Protein AF-A0AAU9IV41-F1 (afdb_monomer_lite)

Foldseek 3Di:
DDDPVVVVVVVVVVVVVVVVVVLLDPDDDDDDPPCPVPDPDDPVVSVVVVVVVVVVLVVVLVVLVVVLCCCCPVPQPVLLVLLVVCLVVLLVLLVLLLVLLVLLVVLLCLQQPCPCCVPCVPPRVDPHSPVSNVVSLVVSLVSLVVCPPPSNVLLADPVLVCQQANADPDDDDLNSGHLNSLSVVLVVLSVVSNPDDDDPVSVVVSVVSSVVSSVSSVVSSVRSVVSSVVSSVVSVVVSVVSVVVSVVVVVCCCPVPVVVVVVVVVVSVVVVVVVVVVVVVVVD

Structure (mmCIF, N/CA/C/O backbone):
data_AF-A0AAU9IV41-F1
#
_entry.id   AF-A0AAU9IV41-F1
#
loop_
_atom_site.group_PDB
_atom_site.id
_atom_site.type_symbol
_atom_site.label_atom_id
_atom_site.label_alt_id
_atom_site.label_comp_id
_atom_site.label_asym_id
_atom_site.label_entity_id
_atom_site.label_seq_id
_atom_site.pdbx_PDB_ins_code
_atom_site.Cartn_x
_atom_site.Cartn_y
_atom_site.Cartn_z
_atom_site.occupancy
_atom_site.B_iso_or_equiv
_atom_site.auth_seq_id
_atom_site.auth_comp_id
_atom_site.auth_asym_id
_atom_site.auth_atom_id
_atom_site.pdbx_PDB_model_num
ATOM 1 N N . MET A 1 1 ? 65.310 25.186 -60.631 1.00 43.22 1 MET A N 1
ATOM 2 C CA . MET A 1 1 ? 65.171 23.810 -61.154 1.00 43.22 1 MET A CA 1
ATOM 3 C C . MET A 1 1 ? 65.099 22.873 -59.959 1.00 43.22 1 MET A C 1
ATOM 5 O O . MET A 1 1 ? 66.111 22.680 -59.302 1.00 43.22 1 MET A O 1
ATOM 9 N N . LEU A 1 2 ? 63.901 22.410 -59.590 1.00 40.78 2 LEU A N 1
ATOM 10 C CA . LEU A 1 2 ? 63.737 21.438 -58.500 1.00 40.78 2 LEU A CA 1
ATOM 11 C C . LEU A 1 2 ? 64.147 20.054 -59.015 1.00 40.78 2 LEU A C 1
ATOM 13 O O . LEU A 1 2 ? 63.746 19.661 -60.107 1.00 40.78 2 LEU A O 1
ATOM 17 N N . ASN A 1 3 ? 64.978 19.356 -58.245 1.00 45.56 3 ASN A N 1
ATOM 18 C CA . ASN A 1 3 ? 65.535 18.052 -58.598 1.00 45.56 3 ASN A CA 1
ATOM 19 C C . ASN A 1 3 ? 64.411 16.993 -58.655 1.00 45.56 3 ASN A C 1
ATOM 21 O O . ASN A 1 3 ? 63.494 17.031 -57.831 1.00 45.56 3 ASN A O 1
ATOM 25 N N . ASN A 1 4 ? 64.464 16.045 -59.599 1.00 49.00 4 ASN A N 1
ATOM 26 C CA . ASN A 1 4 ? 63.359 15.112 -59.900 1.00 49.00 4 ASN A CA 1
ATOM 27 C C . ASN A 1 4 ? 62.855 14.311 -58.675 1.00 49.00 4 ASN A C 1
ATOM 29 O O . ASN A 1 4 ? 61.667 14.001 -58.595 1.00 49.00 4 ASN A O 1
ATOM 33 N N . GLY A 1 5 ? 63.711 14.050 -57.679 1.00 45.66 5 GLY A N 1
ATOM 34 C CA . GLY A 1 5 ? 63.324 13.398 -56.417 1.00 45.66 5 GLY A CA 1
ATOM 35 C C . GLY A 1 5 ? 62.469 14.265 -55.478 1.00 45.66 5 GLY A C 1
ATOM 36 O O . GLY A 1 5 ? 61.557 13.759 -54.826 1.00 45.66 5 GLY A O 1
ATOM 37 N N . GLN A 1 6 ? 62.682 15.586 -55.457 1.00 43.34 6 GLN A N 1
ATOM 38 C CA . GLN A 1 6 ? 61.848 16.515 -54.679 1.00 43.34 6 GLN A CA 1
ATOM 39 C C . GLN A 1 6 ? 60.454 16.657 -55.299 1.00 43.34 6 GLN A C 1
ATOM 41 O O . GLN A 1 6 ? 59.466 16.782 -54.579 1.00 43.34 6 GLN A O 1
ATOM 46 N N . LEU A 1 7 ? 60.356 16.563 -56.630 1.00 50.34 7 LEU A N 1
ATOM 47 C CA . LEU A 1 7 ? 59.076 16.563 -57.338 1.00 50.34 7 LEU A CA 1
ATOM 48 C C . LEU A 1 7 ? 58.258 15.293 -57.038 1.00 50.34 7 LEU A C 1
ATOM 50 O O . LEU A 1 7 ? 57.038 15.372 -56.891 1.00 50.34 7 LEU A O 1
ATOM 54 N N . GLY A 1 8 ? 58.929 14.143 -56.906 1.00 50.91 8 GLY A N 1
ATOM 55 C CA . GLY A 1 8 ? 58.318 12.870 -56.512 1.00 50.91 8 GLY A CA 1
ATOM 56 C C . GLY A 1 8 ? 57.747 12.907 -55.095 1.00 50.91 8 GLY A C 1
ATOM 57 O O . GLY A 1 8 ? 56.567 12.619 -54.906 1.00 50.91 8 GLY A O 1
ATOM 58 N N . MET A 1 9 ? 58.532 13.366 -54.113 1.00 52.81 9 MET A N 1
ATOM 59 C CA . MET A 1 9 ? 58.057 13.500 -52.728 1.00 52.81 9 MET A CA 1
ATOM 60 C C . MET A 1 9 ? 56.914 14.509 -52.578 1.00 52.81 9 MET A C 1
ATOM 62 O O . MET A 1 9 ? 55.986 14.269 -51.809 1.00 52.81 9 MET A O 1
ATOM 66 N N . VAL A 1 10 ? 56.935 15.619 -53.324 1.00 57.06 10 VAL A N 1
ATOM 67 C CA . VAL A 1 10 ? 55.833 16.597 -53.308 1.00 57.06 10 VAL A CA 1
ATOM 68 C C . VAL A 1 10 ? 54.561 16.006 -53.920 1.00 57.06 10 VAL A C 1
ATOM 70 O O . VAL A 1 10 ? 53.483 16.196 -53.363 1.00 57.06 10 VAL A O 1
ATOM 73 N N . LYS A 1 11 ? 54.665 15.233 -55.010 1.00 53.56 11 LYS A N 1
ATOM 74 C CA . LYS A 1 11 ? 53.513 14.533 -55.604 1.00 53.56 11 LYS A CA 1
ATOM 75 C C . LYS A 1 11 ? 52.931 13.475 -54.672 1.00 53.56 11 LYS A C 1
ATOM 77 O O . LYS A 1 11 ? 51.714 13.387 -54.554 1.00 53.56 11 LYS A O 1
ATOM 82 N N . LEU A 1 12 ? 53.782 12.713 -53.991 1.00 55.12 12 LEU A N 1
ATOM 83 C CA . LEU A 1 12 ? 53.354 11.664 -53.067 1.00 55.12 12 LEU A CA 1
ATOM 84 C C . LEU A 1 12 ? 52.704 12.273 -51.819 1.00 55.12 12 LEU A C 1
ATOM 86 O O . LEU A 1 12 ? 51.617 11.865 -51.423 1.00 55.12 12 LEU A O 1
ATOM 90 N N . ARG A 1 13 ? 53.293 13.346 -51.278 1.00 58.09 13 ARG A N 1
ATOM 91 C CA . ARG A 1 13 ? 52.710 14.136 -50.187 1.00 58.09 13 ARG A CA 1
ATOM 92 C C . ARG A 1 13 ? 51.352 14.728 -50.567 1.00 58.09 13 ARG A C 1
ATOM 94 O O . ARG A 1 13 ? 50.422 14.628 -49.774 1.00 58.09 13 ARG A O 1
ATOM 101 N N . ASN A 1 14 ? 51.225 15.308 -51.758 1.00 56.75 14 ASN A N 1
ATOM 102 C CA . ASN A 1 14 ? 49.964 15.894 -52.215 1.00 56.75 14 ASN A CA 1
ATOM 103 C C . ASN A 1 14 ? 48.905 14.815 -52.479 1.00 56.75 14 ASN A C 1
ATOM 105 O O . ASN A 1 14 ? 47.784 14.960 -52.017 1.00 56.75 14 ASN A O 1
ATOM 109 N N . SER A 1 15 ? 49.277 13.685 -53.088 1.00 55.50 15 SER A N 1
ATOM 110 C CA . SER A 1 15 ? 48.383 12.533 -53.279 1.00 55.50 15 SER A CA 1
ATOM 111 C C . SER A 1 15 ? 47.880 11.963 -51.947 1.00 55.50 15 SER A C 1
ATOM 113 O O . SER A 1 15 ? 46.698 11.651 -51.807 1.00 55.50 15 SER A O 1
ATOM 115 N N . SER A 1 16 ? 48.747 11.868 -50.936 1.00 56.41 16 SER A N 1
ATOM 116 C CA . SER A 1 16 ? 48.354 11.426 -49.595 1.00 56.41 16 SER A CA 1
ATOM 117 C C . SER A 1 16 ? 47.420 12.426 -48.915 1.00 56.41 16 SER A C 1
ATOM 119 O O . SER A 1 16 ? 46.436 12.015 -48.307 1.00 56.41 16 SER A O 1
ATOM 121 N N . ILE A 1 17 ? 47.682 13.730 -49.051 1.00 61.06 17 ILE A N 1
ATOM 122 C CA . ILE A 1 17 ? 46.832 14.797 -48.504 1.00 61.06 17 ILE A CA 1
ATOM 123 C C . ILE A 1 17 ? 45.458 14.826 -49.193 1.00 61.06 17 ILE A C 1
ATOM 125 O O . ILE A 1 17 ? 44.445 14.892 -48.500 1.00 61.06 17 ILE A O 1
ATOM 129 N N . ASP A 1 18 ? 45.405 14.703 -50.519 1.00 53.72 18 ASP A N 1
ATOM 130 C CA . ASP A 1 18 ? 44.157 14.682 -51.291 1.00 53.72 18 ASP A CA 1
ATOM 131 C C . ASP A 1 18 ? 43.313 13.450 -50.948 1.00 53.72 18 ASP A C 1
ATOM 133 O O . ASP A 1 18 ? 42.100 13.547 -50.753 1.00 53.72 18 ASP A O 1
ATOM 137 N N . ARG A 1 19 ? 43.955 12.289 -50.766 1.00 57.84 19 ARG A N 1
ATOM 138 C CA . ARG A 1 19 ? 43.280 11.060 -50.318 1.00 57.84 19 ARG A CA 1
ATOM 139 C C . ARG A 1 19 ? 42.793 11.163 -48.871 1.00 57.84 19 ARG A C 1
ATOM 141 O O . ARG A 1 19 ? 41.697 10.694 -48.577 1.00 57.84 19 ARG A O 1
ATOM 148 N N . LEU A 1 20 ? 43.546 11.818 -47.984 1.00 51.47 20 LEU A N 1
ATOM 149 C CA . LEU A 1 20 ? 43.110 12.128 -46.616 1.00 51.47 20 LEU A CA 1
ATOM 150 C C . LEU A 1 20 ? 41.897 13.067 -46.609 1.00 51.47 20 LEU A C 1
ATOM 152 O O . LEU A 1 20 ? 40.935 12.813 -45.886 1.00 51.47 20 LEU A O 1
ATOM 156 N N . MET A 1 21 ? 41.889 14.107 -47.445 1.00 55.38 21 MET A N 1
ATOM 157 C CA . MET A 1 21 ? 40.740 15.012 -47.575 1.00 55.38 21 MET A CA 1
ATOM 158 C C . MET A 1 21 ? 39.490 14.289 -48.100 1.00 55.38 21 MET A C 1
ATOM 160 O O . MET A 1 21 ? 38.392 14.505 -47.584 1.00 55.38 21 MET A O 1
ATOM 164 N N . LEU A 1 22 ? 39.659 13.352 -49.037 1.00 53.12 22 LEU A N 1
ATOM 165 C CA . LEU A 1 22 ? 38.572 12.530 -49.582 1.00 53.12 22 LEU A CA 1
ATOM 166 C C . LEU A 1 22 ? 37.959 11.581 -48.530 1.00 53.12 22 LEU A C 1
ATOM 168 O O . LEU A 1 22 ? 36.750 11.357 -48.516 1.00 53.12 22 LEU A O 1
ATOM 172 N N . ILE A 1 23 ? 38.766 11.076 -47.591 1.00 52.44 23 ILE A N 1
ATOM 173 C CA . ILE A 1 23 ? 38.311 10.251 -46.452 1.00 52.44 23 ILE A CA 1
ATOM 174 C C . ILE A 1 23 ? 37.511 11.077 -45.431 1.00 52.44 23 ILE A C 1
ATOM 176 O O . ILE A 1 23 ? 36.613 10.549 -44.766 1.00 52.44 23 ILE A O 1
ATOM 180 N N . HIS A 1 24 ? 37.807 12.373 -45.319 1.00 52.66 24 HIS A N 1
ATOM 181 C CA . HIS A 1 24 ? 37.138 13.288 -44.396 1.00 52.66 24 HIS A CA 1
ATOM 182 C C . HIS A 1 24 ? 35.868 13.948 -44.964 1.00 52.66 24 HIS A C 1
ATOM 184 O O . HIS A 1 24 ? 35.193 14.661 -44.222 1.00 52.66 24 HIS A O 1
ATOM 190 N N . GLY A 1 25 ? 35.486 13.644 -46.212 1.00 44.81 25 GLY A N 1
ATOM 191 C CA . GLY A 1 25 ? 34.169 13.979 -46.766 1.00 44.81 25 GLY A CA 1
ATOM 192 C C . GLY A 1 25 ? 33.954 15.461 -47.076 1.00 44.81 25 GLY A C 1
ATOM 193 O O . GLY A 1 25 ? 32.846 15.962 -46.914 1.00 44.81 25 GLY A O 1
ATOM 194 N N . THR A 1 26 ? 34.993 16.185 -47.495 1.00 43.53 26 THR A N 1
ATOM 195 C CA . THR A 1 26 ? 34.805 17.495 -48.133 1.00 43.53 26 THR A CA 1
ATOM 196 C C . THR A 1 26 ? 34.463 17.271 -49.605 1.00 43.53 26 THR A C 1
ATOM 198 O O . THR A 1 26 ? 35.353 16.929 -50.382 1.00 43.53 26 THR A O 1
ATOM 201 N N . ASP A 1 27 ? 33.186 17.415 -49.970 1.00 41.75 27 ASP A N 1
ATOM 202 C CA . ASP A 1 27 ? 32.718 17.338 -51.359 1.00 41.75 27 ASP A CA 1
ATOM 203 C C . ASP A 1 27 ? 33.506 18.308 -52.249 1.00 41.75 27 ASP A C 1
ATOM 205 O O . ASP A 1 27 ? 33.423 19.528 -52.094 1.00 41.75 27 ASP A O 1
ATOM 209 N N . TYR A 1 28 ? 34.261 17.760 -53.202 1.00 38.03 28 TYR A N 1
ATOM 210 C CA . TYR A 1 28 ? 34.765 18.511 -54.346 1.00 38.03 28 TYR A CA 1
ATOM 211 C C . TYR A 1 28 ? 33.690 18.473 -55.429 1.00 38.03 28 TYR A C 1
ATOM 213 O O . TYR A 1 28 ? 33.681 17.584 -56.280 1.00 38.03 28 TYR A O 1
ATOM 221 N N . ASN A 1 29 ? 32.777 19.444 -55.396 1.00 35.06 29 ASN A N 1
ATOM 222 C CA . ASN A 1 29 ? 32.109 19.832 -56.629 1.00 35.06 29 ASN A CA 1
ATOM 223 C C . ASN A 1 29 ? 33.121 20.562 -57.519 1.00 35.06 29 ASN A C 1
ATOM 225 O O . ASN A 1 29 ? 33.964 21.335 -57.067 1.00 35.06 29 ASN A O 1
ATOM 229 N N . THR A 1 30 ? 33.048 20.192 -58.784 1.00 43.50 30 THR A N 1
ATOM 230 C CA . THR A 1 30 ? 33.927 20.485 -59.908 1.00 43.50 30 THR A CA 1
ATOM 231 C C . THR A 1 30 ? 34.221 21.970 -60.145 1.00 43.50 30 THR A C 1
ATOM 233 O O . THR A 1 30 ? 33.392 22.826 -59.868 1.00 43.50 30 THR A O 1
ATOM 236 N N . GLU A 1 31 ? 35.379 22.196 -60.785 1.00 36.44 31 GLU A N 1
ATOM 237 C CA . GLU A 1 31 ? 35.862 23.433 -61.431 1.00 36.44 31 GLU A CA 1
ATOM 238 C C . GLU A 1 31 ? 36.620 24.443 -60.556 1.00 36.44 31 GLU A C 1
ATOM 240 O O . GLU A 1 31 ? 36.067 25.441 -60.122 1.00 36.44 31 GLU A O 1
ATOM 245 N N . THR A 1 32 ? 37.933 24.234 -60.369 1.00 33.75 32 THR A N 1
ATOM 246 C CA . THR A 1 32 ? 39.015 25.166 -60.792 1.00 33.75 32 THR A CA 1
ATOM 247 C C . THR A 1 32 ? 40.371 24.742 -60.204 1.00 33.75 32 THR A C 1
ATOM 249 O O . THR A 1 32 ? 40.660 24.886 -59.019 1.00 33.75 32 THR A O 1
ATOM 252 N N . ASN A 1 33 ? 41.258 24.251 -61.073 1.00 40.94 33 ASN A N 1
ATOM 253 C CA . ASN A 1 33 ? 42.608 23.757 -60.761 1.00 40.94 33 ASN A CA 1
ATOM 254 C C . ASN A 1 33 ? 43.648 24.860 -60.438 1.00 40.94 33 ASN A C 1
ATOM 256 O O . ASN A 1 33 ? 44.808 24.737 -60.822 1.00 40.94 33 ASN A O 1
ATOM 260 N N . ALA A 1 34 ? 43.286 25.943 -59.742 1.00 36.97 34 ALA A N 1
ATOM 261 C CA . ALA A 1 34 ? 44.253 27.015 -59.447 1.00 36.97 34 ALA A CA 1
ATOM 262 C C . ALA A 1 34 ? 44.151 27.673 -58.057 1.00 36.97 34 ALA A C 1
ATOM 264 O O . ALA A 1 34 ? 45.124 28.292 -57.627 1.00 36.97 34 ALA A O 1
ATOM 265 N N . GLU A 1 35 ? 43.053 27.519 -57.311 1.00 36.28 35 GLU A N 1
ATOM 266 C CA . GLU A 1 35 ? 42.871 28.245 -56.035 1.00 36.28 35 GLU A CA 1
ATOM 267 C C . GLU A 1 35 ? 43.135 27.422 -54.763 1.00 36.28 35 GLU A C 1
ATOM 269 O O . GLU A 1 35 ? 43.213 27.972 -53.663 1.00 36.28 35 GLU A O 1
ATOM 274 N N . ILE A 1 36 ? 43.392 26.119 -54.895 1.00 43.97 36 ILE A N 1
ATOM 275 C CA . ILE A 1 36 ? 43.592 25.195 -53.760 1.00 43.97 36 ILE A CA 1
ATOM 276 C C . ILE A 1 36 ? 44.852 25.548 -52.933 1.00 43.97 36 ILE A C 1
ATOM 278 O O . ILE A 1 36 ? 44.970 25.187 -51.765 1.00 43.97 36 ILE A O 1
ATOM 282 N N . LEU A 1 37 ? 45.774 26.344 -53.486 1.00 41.31 37 LEU A N 1
ATOM 283 C CA . LEU A 1 37 ? 46.999 26.783 -52.806 1.00 41.31 37 LEU A CA 1
ATOM 284 C C . LEU A 1 37 ? 46.808 27.903 -51.762 1.00 41.31 37 LEU A C 1
ATOM 286 O O . LEU A 1 37 ? 47.780 28.238 -51.085 1.00 41.31 37 LEU A O 1
ATOM 290 N N . LYS A 1 38 ? 45.610 28.492 -51.596 1.00 35.38 38 LYS A N 1
ATOM 291 C CA . LYS A 1 38 ? 45.424 29.681 -50.729 1.00 35.38 38 LYS A CA 1
ATOM 292 C C . LYS A 1 38 ? 44.599 29.510 -49.451 1.00 35.38 38 LYS A C 1
ATOM 294 O O . LYS A 1 38 ? 44.579 30.441 -48.649 1.00 35.38 38 LYS A O 1
ATOM 299 N N . HIS A 1 39 ? 43.993 28.355 -49.177 1.00 36.25 39 HIS A N 1
ATOM 300 C CA . HIS A 1 39 ? 43.168 28.203 -47.970 1.00 36.25 39 HIS A CA 1
ATOM 301 C C . HIS A 1 39 ? 43.551 26.994 -47.102 1.00 36.25 39 HIS A C 1
ATOM 303 O O . HIS A 1 39 ? 42.995 25.913 -47.272 1.00 36.25 39 HIS A O 1
ATOM 309 N N . PRO A 1 40 ? 44.400 27.172 -46.067 1.00 38.69 40 PRO A N 1
ATOM 310 C CA . PRO A 1 40 ? 44.702 26.122 -45.087 1.00 38.69 40 PRO A CA 1
ATOM 311 C C . PRO A 1 40 ? 43.555 25.868 -44.079 1.00 38.69 40 PRO A C 1
ATOM 313 O O . PRO A 1 40 ? 43.789 25.347 -42.989 1.00 38.69 40 PRO A O 1
ATOM 316 N N . HIS A 1 41 ? 42.307 26.248 -44.385 1.00 39.03 41 HIS A N 1
ATOM 317 C CA . HIS A 1 41 ? 41.275 26.441 -43.360 1.00 39.03 41 HIS A CA 1
ATOM 318 C C . HIS A 1 41 ? 40.177 25.369 -43.230 1.00 39.03 41 HIS A C 1
ATOM 320 O O . HIS A 1 41 ? 39.323 25.517 -42.354 1.00 39.03 41 HIS A O 1
ATOM 326 N N . SER A 1 42 ? 40.179 24.272 -43.994 1.00 40.69 42 SER A N 1
ATOM 327 C CA . SER A 1 42 ? 39.056 23.309 -43.954 1.00 40.69 42 SER A CA 1
ATOM 328 C C . SER A 1 42 ? 39.258 22.076 -43.056 1.00 40.69 42 SER A C 1
ATOM 330 O O . SER A 1 42 ? 38.276 21.539 -42.546 1.00 40.69 42 SER A O 1
ATOM 332 N N . ILE A 1 43 ? 40.494 21.661 -42.752 1.00 44.03 43 ILE A N 1
ATOM 333 C CA . ILE A 1 43 ? 40.750 20.390 -42.033 1.00 44.03 43 ILE A CA 1
ATOM 334 C C . ILE A 1 43 ? 40.287 20.449 -40.561 1.00 44.03 43 ILE A C 1
ATOM 336 O O . ILE A 1 43 ? 39.782 19.472 -40.006 1.00 44.03 43 ILE A O 1
ATOM 340 N N . ARG A 1 44 ? 40.369 21.623 -39.918 1.00 39.25 44 ARG A N 1
ATOM 341 C CA . ARG A 1 44 ? 40.016 21.790 -38.493 1.00 39.25 44 ARG A CA 1
ATOM 342 C C . ARG A 1 44 ? 38.503 21.717 -38.222 1.00 39.25 44 ARG A C 1
ATOM 344 O O . ARG A 1 44 ? 38.106 21.336 -37.123 1.00 39.25 44 ARG A O 1
ATOM 351 N N . LYS A 1 45 ? 37.651 22.053 -39.201 1.00 40.00 45 LYS A N 1
ATOM 352 C CA . LYS A 1 45 ? 36.181 22.041 -39.038 1.00 40.00 45 LYS A CA 1
ATOM 353 C C . LYS A 1 45 ? 35.578 20.636 -39.181 1.00 40.00 45 LYS A C 1
ATOM 355 O O . LYS A 1 45 ? 34.643 20.309 -38.453 1.00 40.00 45 LYS A O 1
ATOM 360 N N . ALA A 1 46 ? 36.145 19.784 -40.039 1.00 45.03 46 ALA A N 1
ATOM 361 C CA . ALA A 1 46 ? 35.643 18.426 -40.268 1.00 45.03 46 ALA A CA 1
ATOM 362 C C . ALA A 1 46 ? 35.769 17.535 -39.018 1.00 45.03 46 ALA A C 1
ATOM 364 O O . ALA A 1 46 ? 34.793 16.898 -38.616 1.00 45.03 46 ALA A O 1
ATOM 365 N N . HIS A 1 47 ? 36.920 17.576 -38.333 1.00 43.59 47 HIS A N 1
ATOM 366 C CA . HIS A 1 47 ? 37.119 16.850 -37.072 1.00 43.59 47 HIS A CA 1
ATOM 367 C C . HIS A 1 47 ? 36.116 17.276 -35.988 1.00 43.59 47 HIS A C 1
ATOM 369 O O . HIS A 1 47 ? 35.537 16.423 -35.318 1.00 43.59 47 HIS A O 1
ATOM 375 N N . SER A 1 48 ? 35.839 18.578 -35.855 1.00 47.72 48 SER A N 1
ATOM 376 C CA . SER A 1 48 ? 34.869 19.089 -34.876 1.00 47.72 48 SER A CA 1
ATOM 377 C C . SER A 1 48 ? 33.441 18.598 -35.149 1.00 47.72 48 SER A C 1
ATOM 379 O O . SER A 1 48 ? 32.766 18.165 -34.217 1.00 47.72 48 SER A O 1
ATOM 381 N N . SER A 1 49 ? 33.000 18.578 -36.413 1.00 52.12 49 SER A N 1
ATOM 382 C CA . SER A 1 49 ? 31.645 18.128 -36.780 1.00 52.12 49 SER A CA 1
ATOM 383 C C . SER A 1 49 ? 31.401 16.635 -36.510 1.00 52.12 49 SER A C 1
ATOM 385 O O . SER A 1 49 ? 30.337 16.256 -36.017 1.00 52.12 49 SER A O 1
ATOM 387 N N . LEU A 1 50 ? 32.413 15.790 -36.748 1.00 56.12 50 LEU A N 1
ATOM 388 C CA . LEU A 1 50 ? 32.359 14.360 -36.450 1.00 56.12 50 LEU A CA 1
ATOM 389 C C . LEU A 1 50 ? 32.231 14.142 -34.941 1.00 56.12 50 LEU A C 1
ATOM 391 O O . LEU A 1 50 ? 31.290 13.474 -34.518 1.00 56.12 50 LEU A O 1
ATOM 395 N N . HIS A 1 51 ? 33.097 14.762 -34.131 1.00 60.06 51 HIS A N 1
ATOM 396 C CA . HIS A 1 51 ? 33.038 14.676 -32.665 1.00 60.06 51 HIS A CA 1
ATOM 397 C C . HIS A 1 51 ? 31.711 15.189 -32.085 1.00 60.06 51 HIS A C 1
ATOM 399 O O . HIS A 1 51 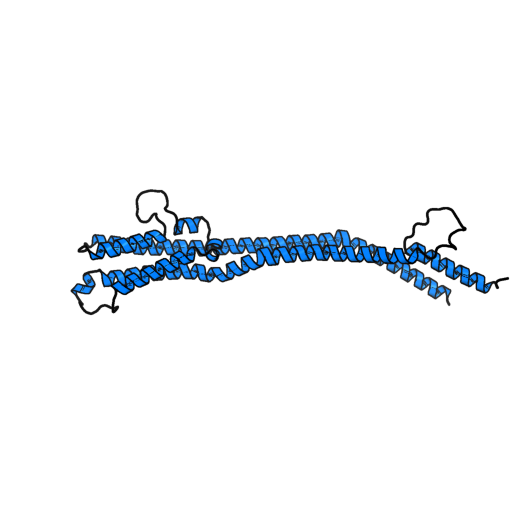? 31.179 14.563 -31.167 1.00 60.06 51 HIS A O 1
ATOM 405 N N . LEU A 1 52 ? 31.131 16.256 -32.649 1.00 63.31 52 LEU A N 1
ATOM 406 C CA . LEU A 1 52 ? 29.805 16.740 -32.252 1.00 63.31 52 LEU A CA 1
ATOM 407 C C . LEU A 1 52 ? 28.701 15.710 -32.528 1.00 63.31 52 LEU A C 1
ATOM 409 O O . LEU A 1 52 ? 27.836 15.505 -31.678 1.00 63.31 52 LEU A O 1
ATOM 413 N N . SER A 1 53 ? 28.753 15.009 -33.666 1.00 68.12 53 SER A N 1
ATOM 414 C CA . SER A 1 53 ? 27.812 13.920 -33.952 1.00 68.12 53 SER A CA 1
ATOM 415 C C . SER A 1 53 ? 27.949 12.763 -32.954 1.00 68.12 53 SER A C 1
ATOM 417 O O . SER A 1 53 ? 26.936 12.183 -32.577 1.00 68.12 53 SER A O 1
ATOM 419 N N . TYR A 1 54 ? 29.159 12.393 -32.517 1.00 70.69 54 TYR A N 1
ATOM 420 C CA . TYR A 1 54 ? 29.330 11.368 -31.470 1.00 70.69 54 TYR A CA 1
ATOM 421 C C . TYR A 1 54 ? 28.764 11.837 -30.126 1.00 70.69 54 TYR A C 1
ATOM 423 O O . TYR A 1 54 ? 28.029 11.094 -29.473 1.00 70.69 54 TYR A O 1
ATOM 431 N N . ALA A 1 55 ? 29.073 13.075 -29.735 1.00 77.69 55 ALA A N 1
ATOM 432 C CA . ALA A 1 55 ? 28.618 13.655 -28.477 1.00 77.69 55 ALA A CA 1
ATOM 433 C C . ALA A 1 55 ? 27.086 13.733 -28.408 1.00 77.69 55 ALA A C 1
ATOM 435 O O . ALA A 1 55 ? 26.506 13.343 -27.399 1.00 77.69 55 ALA A O 1
ATOM 436 N N . TRP A 1 56 ? 26.421 14.139 -29.496 1.00 77.88 56 TRP A N 1
ATOM 437 C CA . TRP A 1 56 ? 24.957 14.186 -29.564 1.00 77.88 56 TRP A CA 1
ATOM 438 C C . TRP A 1 56 ? 24.310 12.806 -29.396 1.00 77.88 56 TRP A C 1
ATOM 440 O O . TRP A 1 56 ? 23.302 12.663 -28.710 1.00 77.88 56 TRP A O 1
ATOM 450 N N . ARG A 1 57 ? 24.914 11.764 -29.978 1.00 79.12 57 ARG A N 1
ATOM 451 C CA . ARG A 1 57 ? 24.417 10.386 -29.862 1.00 79.12 57 ARG A CA 1
ATOM 452 C C . ARG A 1 57 ? 24.501 9.877 -28.427 1.00 79.12 57 ARG A C 1
ATOM 454 O O . ARG A 1 57 ? 23.564 9.244 -27.956 1.00 79.12 57 ARG A O 1
ATOM 461 N N . ILE A 1 58 ? 25.610 10.140 -27.738 1.00 82.94 58 ILE A N 1
ATOM 462 C CA . ILE A 1 58 ? 25.782 9.783 -26.321 1.00 82.94 58 ILE A CA 1
ATOM 463 C C . ILE A 1 58 ? 24.809 10.591 -25.455 1.00 82.94 58 ILE A C 1
ATOM 465 O O . ILE A 1 58 ? 24.171 10.035 -24.564 1.00 82.94 58 ILE A O 1
ATOM 469 N N . LEU A 1 59 ? 24.639 11.878 -25.765 1.00 87.75 59 LEU A N 1
ATOM 470 C CA . LEU A 1 59 ? 23.702 12.754 -25.071 1.00 87.75 59 LEU A CA 1
ATOM 471 C C . LEU A 1 59 ? 22.255 12.258 -25.200 1.00 87.75 59 LEU A C 1
ATOM 473 O O . LEU A 1 59 ? 21.537 12.242 -24.208 1.00 87.75 59 LEU A O 1
ATOM 477 N N . ALA A 1 60 ? 21.836 11.795 -26.380 1.00 84.38 60 ALA A N 1
ATOM 478 C CA . ALA A 1 60 ? 20.494 11.253 -26.593 1.00 84.38 60 ALA A CA 1
ATOM 479 C C . ALA A 1 60 ? 20.215 10.024 -25.710 1.00 84.38 60 ALA A C 1
ATOM 481 O O . ALA A 1 60 ? 19.176 9.956 -25.052 1.00 84.38 60 ALA A O 1
ATOM 482 N N . PHE A 1 61 ? 21.161 9.083 -25.632 1.00 88.94 61 PHE A N 1
ATOM 483 C CA . PHE A 1 61 ? 21.046 7.933 -24.731 1.00 88.94 61 PHE A CA 1
ATOM 484 C C . PHE A 1 61 ? 21.026 8.357 -23.261 1.00 88.94 61 PHE A C 1
ATOM 486 O O . PHE A 1 61 ? 20.227 7.838 -22.478 1.00 88.94 61 PHE A O 1
ATOM 493 N N . PHE A 1 62 ? 21.867 9.325 -22.892 1.00 91.44 62 PHE A N 1
ATOM 494 C CA . PHE A 1 62 ? 21.909 9.852 -21.534 1.00 91.44 62 PHE A CA 1
ATOM 495 C C . PHE A 1 62 ? 20.582 10.505 -21.138 1.00 91.44 62 PHE A C 1
ATOM 497 O O . PHE A 1 62 ? 20.078 10.221 -20.059 1.00 91.44 62 PHE A O 1
ATOM 504 N N . ILE A 1 63 ? 19.971 11.308 -22.014 1.00 90.38 63 ILE A N 1
ATOM 505 C CA . ILE A 1 63 ? 18.669 11.946 -21.765 1.00 90.38 63 ILE A CA 1
ATOM 506 C C . ILE A 1 63 ? 17.574 10.894 -21.564 1.00 90.38 63 ILE A C 1
ATOM 508 O O . ILE A 1 63 ? 16.817 10.985 -20.600 1.00 90.38 63 ILE A O 1
ATOM 512 N N . ILE A 1 64 ? 17.507 9.871 -22.421 1.00 89.62 64 ILE A N 1
ATOM 513 C CA . ILE A 1 64 ? 16.503 8.801 -22.300 1.00 89.62 64 ILE A CA 1
ATOM 514 C C . ILE A 1 64 ? 16.700 8.031 -20.989 1.00 89.62 64 ILE A C 1
ATOM 516 O O . ILE A 1 64 ? 15.749 7.860 -20.227 1.00 89.62 64 ILE A O 1
ATOM 520 N N . SER A 1 65 ? 17.937 7.644 -20.682 1.00 92.00 65 SER A N 1
ATOM 521 C CA . SER A 1 65 ? 18.272 6.915 -19.452 1.00 92.00 65 SER A CA 1
ATOM 522 C C . SER A 1 65 ? 17.993 7.745 -18.199 1.00 92.00 65 SER A C 1
ATOM 524 O O . SER A 1 65 ? 17.415 7.241 -17.239 1.00 92.00 65 SER A O 1
ATOM 526 N N . ALA A 1 66 ? 18.347 9.032 -18.220 1.00 91.31 66 ALA A N 1
ATOM 527 C CA . ALA A 1 66 ? 18.080 9.959 -17.129 1.00 91.31 66 ALA A CA 1
ATOM 528 C C . ALA A 1 66 ? 16.576 10.176 -16.934 1.00 91.31 66 ALA A C 1
ATOM 530 O O . ALA A 1 66 ? 16.109 10.172 -15.799 1.00 91.31 66 ALA A O 1
ATOM 531 N N . SER A 1 67 ? 15.805 10.308 -18.019 1.00 90.19 67 SER A N 1
ATOM 532 C CA . SER A 1 67 ? 14.347 10.459 -17.947 1.00 90.19 67 SER A CA 1
ATOM 533 C C . SER A 1 67 ? 13.668 9.221 -17.357 1.00 90.19 67 SER A C 1
ATOM 535 O O . SER A 1 67 ? 12.825 9.351 -16.470 1.00 90.19 67 SER A O 1
ATOM 537 N N . TYR A 1 68 ? 14.093 8.022 -17.772 1.00 92.44 68 TYR A N 1
ATOM 538 C CA . TYR A 1 68 ? 13.617 6.758 -17.217 1.00 92.44 68 TYR A CA 1
ATOM 539 C C . TYR A 1 68 ? 13.960 6.640 -15.733 1.00 92.44 68 TYR A C 1
ATOM 541 O O . TYR A 1 68 ? 13.081 6.366 -14.917 1.00 92.44 68 TYR A O 1
ATOM 549 N N . TYR A 1 69 ? 15.222 6.898 -15.376 1.00 91.25 69 TYR A N 1
ATOM 550 C CA . TYR A 1 69 ? 15.668 6.867 -13.988 1.00 91.25 69 TYR A CA 1
ATOM 551 C C . TYR A 1 69 ? 14.856 7.836 -13.130 1.00 91.25 69 TYR A C 1
ATOM 553 O O . TYR A 1 69 ? 14.375 7.456 -12.068 1.00 91.25 69 TYR A O 1
ATOM 561 N N . PHE A 1 70 ? 14.652 9.066 -13.607 1.00 89.88 70 PHE A N 1
ATOM 562 C CA . PHE A 1 70 ? 13.908 10.073 -12.866 1.00 89.88 70 PHE A CA 1
ATOM 563 C C . PHE A 1 70 ? 12.454 9.644 -12.640 1.00 89.88 70 PHE A C 1
ATOM 565 O O . PHE A 1 70 ? 11.968 9.707 -11.514 1.00 89.88 70 PHE A O 1
ATOM 572 N N . LEU A 1 71 ? 11.780 9.150 -13.682 1.00 87.62 71 LEU A N 1
ATOM 573 C CA . LEU A 1 71 ? 10.390 8.706 -13.600 1.00 87.62 71 LEU A CA 1
ATOM 574 C C . LEU A 1 71 ? 10.247 7.500 -12.663 1.00 87.62 71 LEU A C 1
ATOM 576 O O . LEU A 1 71 ? 9.435 7.527 -11.743 1.00 87.62 71 LEU A O 1
ATOM 580 N N . VAL A 1 72 ? 11.064 6.461 -12.833 1.00 90.56 72 VAL A N 1
ATOM 581 C CA . VAL A 1 72 ? 10.958 5.252 -12.005 1.00 90.56 72 VAL A CA 1
ATOM 582 C C . VAL A 1 72 ? 11.340 5.533 -10.555 1.00 90.56 72 VAL A C 1
ATOM 584 O O . VAL A 1 72 ? 10.596 5.154 -9.652 1.00 90.56 72 VAL A O 1
ATOM 587 N N . TYR A 1 73 ? 12.457 6.220 -10.317 1.00 85.44 73 TYR A N 1
ATOM 588 C CA . TYR A 1 73 ? 12.967 6.448 -8.968 1.00 85.44 73 TYR A CA 1
ATOM 589 C C . TYR A 1 73 ? 12.118 7.454 -8.181 1.00 85.44 73 TYR A C 1
ATOM 591 O O . TYR A 1 73 ? 11.668 7.150 -7.076 1.00 85.44 73 TYR A O 1
ATOM 599 N N . PHE A 1 74 ? 11.872 8.648 -8.734 1.00 82.44 74 PHE A N 1
ATOM 600 C CA . PHE A 1 74 ? 11.203 9.711 -7.977 1.00 82.44 74 PHE A CA 1
ATOM 601 C C . PHE A 1 74 ? 9.690 9.536 -7.895 1.00 82.44 74 PHE A C 1
ATOM 603 O O . PHE A 1 74 ? 9.105 9.954 -6.898 1.00 82.44 74 PHE A O 1
ATOM 610 N N . TYR A 1 75 ? 9.056 8.956 -8.917 1.00 80.69 75 TYR A N 1
ATOM 611 C CA . TYR A 1 75 ? 7.596 8.909 -8.980 1.00 80.69 75 TYR A CA 1
ATOM 612 C C . TYR A 1 75 ? 7.008 7.585 -8.486 1.00 80.69 75 TYR A C 1
ATOM 614 O O . TYR A 1 75 ? 5.955 7.597 -7.858 1.00 80.69 75 TYR A O 1
ATOM 622 N N . ILE A 1 76 ? 7.664 6.447 -8.749 1.00 84.75 76 ILE A N 1
ATOM 623 C CA . ILE A 1 76 ? 7.042 5.129 -8.532 1.00 84.75 76 ILE A CA 1
ATOM 624 C C . ILE A 1 76 ? 7.730 4.341 -7.417 1.00 84.75 76 ILE A C 1
ATOM 626 O O . ILE A 1 76 ? 7.052 3.812 -6.538 1.00 84.75 76 ILE A O 1
ATOM 630 N N . TYR A 1 77 ? 9.063 4.274 -7.420 1.00 89.00 77 TYR A N 1
ATOM 631 C CA . TYR A 1 77 ? 9.816 3.483 -6.445 1.00 89.00 77 TYR A CA 1
ATOM 632 C C . TYR A 1 77 ? 9.581 3.977 -5.016 1.00 89.00 77 TYR A C 1
ATOM 634 O O . TYR A 1 77 ? 9.221 3.186 -4.150 1.00 89.00 77 TYR A O 1
ATOM 642 N N . LYS A 1 78 ? 9.717 5.288 -4.787 1.00 87.81 78 LYS A N 1
ATOM 643 C CA . LYS A 1 78 ? 9.540 5.884 -3.457 1.00 87.81 78 LYS A CA 1
ATOM 644 C C . LYS A 1 78 ? 8.129 5.663 -2.896 1.00 87.81 78 LYS A C 1
ATOM 646 O O . LYS A 1 78 ? 7.983 5.356 -1.720 1.00 87.81 78 LYS A O 1
ATOM 651 N N . ASP A 1 79 ? 7.110 5.794 -3.743 1.00 87.31 79 ASP A N 1
ATOM 652 C CA . ASP A 1 79 ? 5.708 5.572 -3.367 1.00 87.31 79 ASP A CA 1
ATOM 653 C C . ASP A 1 79 ? 5.475 4.097 -2.989 1.00 87.31 79 ASP A C 1
ATOM 655 O O . ASP A 1 79 ? 4.897 3.793 -1.948 1.00 87.31 79 ASP A O 1
ATOM 659 N N . CYS A 1 80 ? 6.024 3.166 -3.777 1.00 88.94 80 CYS A N 1
ATOM 660 C CA . CYS A 1 80 ? 5.951 1.731 -3.496 1.00 88.94 80 CYS A CA 1
ATOM 661 C C . CYS A 1 80 ? 6.694 1.339 -2.206 1.00 88.94 80 CYS A C 1
ATOM 663 O O . CYS A 1 80 ? 6.193 0.528 -1.425 1.00 88.94 80 CYS A O 1
ATOM 665 N N . GLU A 1 81 ? 7.879 1.907 -1.971 1.00 90.44 81 GLU A N 1
ATOM 666 C CA . GLU A 1 81 ? 8.665 1.692 -0.752 1.00 90.44 81 GLU A CA 1
ATOM 667 C C . GLU A 1 81 ? 7.904 2.185 0.485 1.00 90.44 81 GLU A C 1
ATOM 669 O O . GLU A 1 81 ? 7.746 1.443 1.457 1.00 90.44 81 GLU A O 1
ATOM 674 N N . GLU A 1 82 ? 7.362 3.403 0.432 1.00 90.50 82 GLU A N 1
ATOM 675 C CA . GLU A 1 82 ? 6.572 3.975 1.522 1.00 90.50 82 GLU A CA 1
ATOM 676 C C . GLU A 1 82 ? 5.314 3.137 1.809 1.00 90.50 82 GLU A C 1
ATOM 678 O O . GLU A 1 82 ? 5.015 2.833 2.968 1.00 90.50 82 GLU A O 1
ATOM 683 N N . MET A 1 83 ? 4.609 2.682 0.771 1.00 90.31 83 MET A N 1
ATOM 684 C CA . MET A 1 83 ? 3.467 1.771 0.900 1.00 90.31 83 MET A CA 1
ATOM 685 C C . MET A 1 83 ? 3.847 0.446 1.578 1.00 90.31 83 MET A C 1
ATOM 687 O O . MET A 1 83 ? 3.147 -0.013 2.486 1.00 90.31 83 MET A O 1
ATOM 691 N N . MET A 1 84 ? 4.975 -0.157 1.191 1.00 90.31 84 MET A N 1
ATOM 692 C CA . MET A 1 84 ? 5.467 -1.396 1.800 1.00 90.31 84 MET A CA 1
ATOM 693 C C . MET A 1 84 ? 5.834 -1.226 3.278 1.00 90.31 84 MET A C 1
ATOM 695 O O . MET A 1 84 ? 5.544 -2.118 4.078 1.00 90.31 84 MET A O 1
ATOM 699 N N . ILE A 1 85 ? 6.438 -0.093 3.648 1.00 93.94 85 ILE A N 1
ATOM 700 C CA . ILE A 1 85 ? 6.797 0.224 5.039 1.00 93.94 85 ILE A CA 1
ATOM 701 C C . ILE A 1 85 ? 5.543 0.446 5.895 1.00 93.94 85 ILE A C 1
ATOM 703 O O . ILE A 1 85 ? 5.490 0.008 7.044 1.00 93.94 85 ILE A O 1
ATOM 707 N N . ASN A 1 86 ? 4.516 1.100 5.347 1.00 93.31 86 ASN A N 1
ATOM 708 C CA . ASN A 1 86 ? 3.309 1.456 6.094 1.00 93.31 86 ASN A CA 1
ATOM 709 C C . ASN A 1 86 ? 2.295 0.306 6.220 1.00 93.31 86 ASN A C 1
ATOM 711 O O . ASN A 1 86 ? 1.513 0.288 7.174 1.00 93.31 86 ASN A O 1
ATOM 715 N N . ARG A 1 87 ? 2.316 -0.681 5.315 1.00 93.50 87 ARG A N 1
ATOM 716 C CA . ARG A 1 87 ? 1.363 -1.805 5.314 1.00 93.50 87 ARG A CA 1
ATOM 717 C C . ARG A 1 87 ? 1.323 -2.606 6.630 1.00 93.50 87 ARG A C 1
ATOM 719 O O . ARG A 1 87 ? 0.221 -2.843 7.125 1.00 93.50 87 ARG A O 1
ATOM 726 N N . PRO A 1 88 ? 2.448 -3.022 7.247 1.00 94.75 88 PRO A N 1
ATOM 727 C CA . PRO A 1 88 ? 2.411 -3.700 8.545 1.00 94.75 88 PRO A CA 1
ATOM 728 C C . PRO A 1 88 ? 1.752 -2.853 9.637 1.00 94.75 88 PRO A C 1
ATOM 730 O O . PRO A 1 88 ? 0.982 -3.375 10.439 1.00 94.75 88 PRO A O 1
ATOM 733 N N . SER A 1 89 ? 2.015 -1.544 9.644 1.00 93.88 89 SER A N 1
ATOM 734 C CA . SER A 1 89 ? 1.440 -0.604 10.611 1.00 93.88 89 SER A CA 1
ATOM 735 C C . SER A 1 89 ? -0.074 -0.465 10.443 1.00 93.88 89 SER A C 1
ATOM 737 O O . SER A 1 89 ? -0.792 -0.455 11.443 1.00 93.88 89 SER A O 1
ATOM 739 N N . LEU A 1 90 ? -0.561 -0.437 9.199 1.00 93.12 90 LEU A N 1
ATOM 740 C CA . LEU A 1 90 ? -1.989 -0.457 8.878 1.00 93.12 90 LEU A CA 1
ATOM 741 C C . LEU A 1 90 ? -2.672 -1.721 9.423 1.00 93.12 90 LEU A C 1
ATOM 743 O O . LEU A 1 90 ? -3.638 -1.638 10.180 1.00 93.12 90 LEU A O 1
ATOM 747 N N . LEU A 1 91 ? -2.140 -2.899 9.085 1.00 94.19 91 LEU A N 1
ATOM 748 C CA . LEU A 1 91 ? -2.702 -4.183 9.522 1.00 94.19 91 LEU A CA 1
ATOM 749 C C . LEU A 1 91 ? -2.643 -4.353 11.044 1.00 94.19 91 LEU A C 1
ATOM 751 O O . LEU A 1 91 ? -3.560 -4.899 11.661 1.00 94.19 91 LEU A O 1
ATOM 755 N N . ASN A 1 92 ? -1.576 -3.859 11.671 1.00 94.00 92 ASN A N 1
ATOM 756 C CA . ASN A 1 92 ? -1.462 -3.838 13.121 1.00 94.00 92 ASN A CA 1
ATOM 757 C C . ASN A 1 92 ? -2.514 -2.921 13.762 1.00 94.00 92 ASN A C 1
ATOM 759 O O . ASN A 1 92 ? -3.043 -3.263 14.815 1.00 94.00 92 ASN A O 1
ATOM 763 N N . ASN A 1 93 ? -2.864 -1.795 13.133 1.00 91.19 93 ASN A N 1
ATOM 764 C CA . ASN A 1 93 ? -3.904 -0.904 13.645 1.00 91.19 93 ASN A CA 1
ATOM 765 C C . ASN A 1 93 ? -5.266 -1.623 13.731 1.00 91.19 93 ASN A C 1
ATOM 767 O O . ASN A 1 93 ? -5.871 -1.629 14.804 1.00 91.19 93 ASN A O 1
ATOM 771 N N . PHE A 1 94 ? -5.695 -2.335 12.682 1.00 90.31 94 PHE A N 1
ATOM 772 C CA . PHE A 1 94 ? -6.926 -3.143 12.732 1.00 90.31 94 PHE A CA 1
ATOM 773 C C . PHE A 1 94 ? -6.884 -4.231 13.816 1.00 90.31 94 PHE A C 1
ATOM 775 O O . PHE A 1 94 ? -7.837 -4.385 14.582 1.00 90.31 94 PHE A O 1
ATOM 782 N N . ASN A 1 95 ? -5.758 -4.940 13.953 1.00 90.62 95 ASN A N 1
ATOM 783 C CA . ASN A 1 95 ? -5.593 -5.935 15.018 1.00 90.62 95 ASN A CA 1
ATOM 784 C C . ASN A 1 95 ? -5.691 -5.314 16.419 1.00 90.62 95 ASN A C 1
ATOM 786 O O . ASN A 1 95 ? -6.358 -5.866 17.296 1.00 90.62 95 ASN A O 1
ATOM 790 N N . LEU A 1 96 ? -5.071 -4.152 16.632 1.00 91.56 96 LEU A N 1
ATOM 791 C CA . LEU A 1 96 ? -5.173 -3.423 17.894 1.00 91.56 96 LEU A CA 1
ATOM 792 C C . LEU A 1 96 ? -6.614 -2.993 18.172 1.00 91.56 96 LEU A C 1
ATOM 794 O O . LEU A 1 96 ? -7.086 -3.192 19.287 1.00 91.56 96 LEU A O 1
ATOM 798 N N . ARG A 1 97 ? -7.347 -2.487 17.174 1.00 86.69 97 ARG A N 1
ATOM 799 C CA . ARG A 1 97 ? -8.768 -2.127 17.322 1.00 86.69 97 ARG A CA 1
ATOM 800 C C . ARG A 1 97 ? -9.610 -3.324 17.772 1.00 86.69 97 ARG A C 1
ATOM 802 O O . ARG A 1 97 ? -10.365 -3.206 18.734 1.00 86.69 97 ARG A O 1
ATOM 809 N N . ARG A 1 98 ? -9.400 -4.504 17.181 1.00 86.81 98 ARG A N 1
ATOM 810 C CA . ARG A 1 98 ? -10.064 -5.755 17.597 1.00 86.81 98 ARG A CA 1
ATOM 811 C C . ARG A 1 98 ? -9.736 -6.149 19.044 1.00 86.81 98 ARG A C 1
ATOM 813 O O . ARG A 1 98 ? -10.628 -6.529 19.809 1.00 86.81 98 ARG A O 1
ATOM 820 N N . VAL A 1 99 ? -8.469 -6.038 19.451 1.00 89.94 99 VAL A N 1
ATOM 821 C CA . VAL A 1 99 ? -8.050 -6.276 20.846 1.00 89.94 99 VAL A CA 1
ATOM 822 C C . VAL A 1 99 ? -8.710 -5.275 21.795 1.00 89.94 99 VAL A C 1
ATOM 824 O O . VAL A 1 99 ? -9.159 -5.662 22.873 1.00 89.94 99 VAL A O 1
ATOM 827 N N . LEU A 1 100 ? -8.810 -4.007 21.400 1.00 87.88 100 LEU A N 1
ATOM 828 C CA . LEU A 1 100 ? -9.411 -2.950 22.209 1.00 87.88 100 LEU A CA 1
ATOM 829 C C . LEU A 1 100 ? -10.918 -3.150 22.395 1.00 87.88 100 LEU A C 1
ATOM 831 O O . LEU A 1 100 ? -11.376 -3.037 23.527 1.00 87.88 100 LEU A O 1
ATOM 835 N N . ILE A 1 101 ? -11.670 -3.562 21.367 1.00 83.31 101 ILE A N 1
ATOM 836 C CA . ILE A 1 101 ? -13.087 -3.954 21.532 1.00 83.31 101 ILE A CA 1
ATOM 837 C C . ILE A 1 101 ? -13.223 -5.130 22.503 1.00 83.31 101 ILE A C 1
ATOM 839 O O . ILE A 1 101 ? -14.079 -5.127 23.388 1.00 83.31 101 ILE A O 1
ATOM 843 N N . SER A 1 102 ? -12.333 -6.116 22.392 1.00 84.75 102 SER A N 1
ATOM 844 C CA . SER A 1 102 ? -12.327 -7.277 23.290 1.00 84.75 102 SER A CA 1
ATOM 845 C C . SER A 1 102 ? -12.075 -6.864 24.747 1.00 84.75 10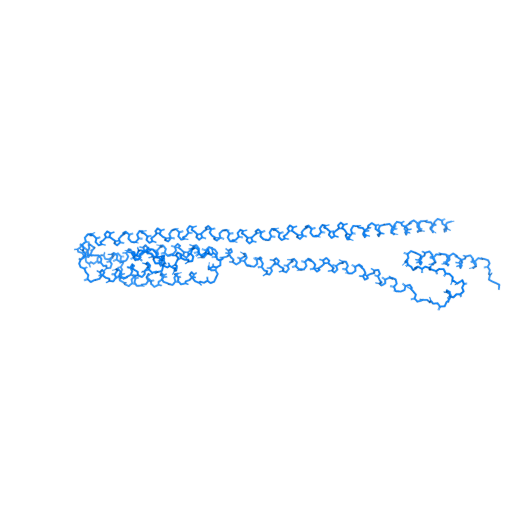2 SER A C 1
ATOM 847 O O . SER A 1 102 ? -12.773 -7.311 25.657 1.00 84.75 102 SER A O 1
ATOM 849 N N . ARG A 1 103 ? -11.109 -5.964 24.975 1.00 84.62 103 ARG A N 1
ATOM 850 C CA . ARG A 1 103 ? -10.817 -5.381 26.294 1.00 84.62 103 ARG A CA 1
ATOM 851 C C . ARG A 1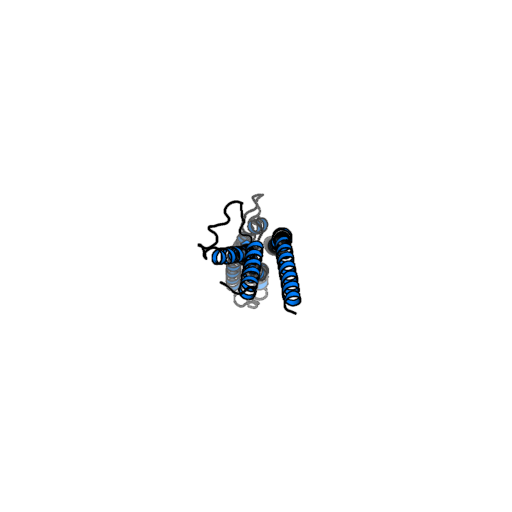 103 ? -11.981 -4.551 26.822 1.00 84.62 103 ARG A C 1
ATOM 853 O O . ARG A 1 103 ? -12.331 -4.684 27.990 1.00 84.62 103 ARG A O 1
ATOM 860 N N . LEU A 1 104 ? -12.605 -3.745 25.967 1.00 81.25 104 LEU A N 1
ATOM 861 C CA . LEU A 1 104 ? -13.763 -2.929 26.315 1.00 81.25 104 LEU A CA 1
ATOM 862 C C . LEU A 1 104 ? -14.926 -3.812 26.787 1.00 81.25 104 LEU A C 1
ATOM 864 O O . LEU A 1 104 ? -15.559 -3.502 27.793 1.00 81.25 104 LEU A O 1
ATOM 868 N N . SER A 1 105 ? -15.149 -4.955 26.131 1.00 78.88 105 SER A N 1
ATOM 869 C CA . SER A 1 105 ? -16.128 -5.953 26.570 1.00 78.88 105 SER A CA 1
ATOM 870 C C . SER A 1 105 ? -15.793 -6.545 27.939 1.00 78.88 105 SER A C 1
ATOM 872 O O . SER A 1 105 ? -16.655 -6.597 28.812 1.00 78.88 105 SER A O 1
ATOM 874 N N . ILE A 1 106 ? -14.540 -6.938 28.179 1.00 81.62 106 ILE A N 1
ATOM 875 C CA . ILE A 1 106 ? -14.119 -7.487 29.478 1.00 81.62 106 ILE A CA 1
ATOM 876 C C . ILE A 1 106 ? -14.310 -6.454 30.599 1.00 81.62 106 ILE A C 1
ATOM 878 O O . ILE A 1 106 ? -14.947 -6.749 31.610 1.00 81.62 106 ILE A O 1
ATOM 882 N N . PHE A 1 107 ? -13.803 -5.234 30.415 1.00 81.38 107 PHE A N 1
ATOM 883 C CA . PHE A 1 107 ? -13.837 -4.210 31.460 1.00 81.38 107 PHE A CA 1
ATOM 884 C C . PHE A 1 107 ? -15.240 -3.669 31.719 1.00 81.38 107 PHE A C 1
ATOM 886 O O . PHE A 1 107 ? -15.586 -3.418 32.869 1.00 81.38 107 PHE A O 1
ATOM 893 N N . SER A 1 108 ? -16.072 -3.523 30.687 1.00 76.88 108 SER A N 1
ATOM 894 C CA . SER A 1 108 ? -17.466 -3.099 30.866 1.00 76.88 108 SER A CA 1
ATOM 895 C C . SER A 1 108 ? -18.302 -4.162 31.576 1.00 76.88 108 SER A C 1
ATOM 897 O O . SER A 1 108 ? -19.110 -3.818 32.441 1.00 76.88 108 SER A O 1
ATOM 899 N N . ARG A 1 109 ? -18.062 -5.451 31.289 1.00 74.94 109 ARG A N 1
ATOM 900 C CA . ARG A 1 109 ? -18.687 -6.554 32.025 1.00 74.94 109 ARG A CA 1
ATOM 901 C C . ARG A 1 109 ? -18.345 -6.481 33.509 1.00 74.94 109 ARG A C 1
ATOM 903 O O . ARG A 1 109 ? -19.229 -6.597 34.346 1.00 74.94 109 ARG A O 1
ATOM 910 N N . GLU A 1 110 ? -17.085 -6.242 33.840 1.00 73.81 110 GLU A N 1
ATOM 911 C CA . GLU A 1 110 ? -16.648 -6.151 35.232 1.00 73.81 110 GLU A CA 1
ATOM 912 C C . GLU A 1 110 ? -17.098 -4.859 35.935 1.00 73.81 110 GLU A C 1
ATOM 914 O O . GLU A 1 110 ? -17.426 -4.875 37.120 1.00 73.81 110 GLU A O 1
ATOM 919 N N . ALA A 1 111 ? -17.159 -3.741 35.209 1.00 74.69 111 ALA A N 1
ATOM 920 C CA . ALA A 1 111 ? -17.556 -2.444 35.750 1.00 74.69 111 ALA A CA 1
ATOM 921 C C . ALA A 1 111 ? -19.063 -2.324 36.013 1.00 74.69 111 ALA A C 1
ATOM 923 O O . ALA A 1 111 ? -19.457 -1.636 36.959 1.00 74.69 111 ALA A O 1
ATOM 924 N N . TYR A 1 112 ? -19.894 -2.935 35.163 1.00 70.38 112 TYR A N 1
ATOM 925 C CA . TYR A 1 112 ? -21.327 -2.630 35.106 1.00 70.38 112 TYR A CA 1
ATOM 926 C C . TYR A 1 112 ? -22.242 -3.855 35.230 1.00 70.38 112 TYR A C 1
ATOM 928 O O . TYR A 1 112 ? -23.441 -3.668 35.438 1.00 70.38 112 TYR A O 1
ATOM 936 N N . LEU A 1 113 ? -21.734 -5.100 35.167 1.00 63.91 113 LEU A N 1
ATOM 937 C CA . LEU A 1 113 ? -22.599 -6.271 35.352 1.00 63.91 113 LEU A CA 1
ATOM 938 C C . LEU A 1 113 ? -22.778 -6.660 36.826 1.00 63.91 113 LEU A C 1
ATOM 940 O O . LEU A 1 113 ? -21.799 -6.923 37.529 1.00 63.91 113 LEU A O 1
ATOM 944 N N . PRO A 1 114 ? -24.032 -6.809 37.299 1.00 54.34 114 PRO A N 1
ATOM 945 C CA . PRO A 1 114 ? -24.317 -7.159 38.690 1.00 54.34 114 PRO A CA 1
ATOM 946 C C . PRO A 1 114 ? -23.788 -8.535 39.110 1.00 54.34 114 PRO A C 1
ATOM 948 O O . PRO A 1 114 ? -23.479 -8.726 40.282 1.00 54.34 114 PRO A O 1
ATOM 951 N N . TYR A 1 115 ? -23.684 -9.489 38.175 1.00 51.59 115 TYR A N 1
ATOM 952 C CA . TYR A 1 115 ? -23.424 -10.901 38.486 1.00 51.59 115 TYR A CA 1
ATOM 953 C C . TYR A 1 115 ? -22.066 -11.156 39.155 1.00 51.59 115 TYR A C 1
ATOM 955 O O . TYR A 1 115 ? -21.970 -12.051 39.994 1.00 51.59 115 TYR A O 1
ATOM 963 N N . MET A 1 116 ? -21.039 -10.355 38.849 1.00 48.91 116 MET A N 1
ATOM 964 C CA . MET A 1 116 ? -19.746 -10.440 39.546 1.00 48.91 116 MET A CA 1
ATOM 965 C C . MET A 1 116 ? -19.796 -9.743 40.914 1.00 48.91 116 MET A C 1
ATOM 967 O O . MET A 1 116 ? -19.306 -10.273 41.913 1.00 48.91 116 MET A O 1
ATOM 971 N N . ASN A 1 117 ? -20.493 -8.607 40.992 1.00 48.62 117 ASN A N 1
ATOM 972 C CA . ASN A 1 117 ? -20.598 -7.796 42.205 1.00 48.62 117 ASN A CA 1
ATOM 973 C C . ASN A 1 117 ? -21.473 -8.410 43.306 1.00 48.62 117 ASN A C 1
ATOM 975 O O . ASN A 1 117 ? -21.312 -8.061 44.476 1.00 48.62 117 ASN A O 1
ATOM 979 N N . THR A 1 118 ? -22.399 -9.314 42.977 1.00 52.59 118 THR A N 1
ATOM 980 C CA . THR A 1 118 ? -23.263 -9.958 43.981 1.00 52.59 118 THR A CA 1
ATOM 981 C C . THR A 1 118 ? -22.593 -11.109 44.724 1.00 52.59 118 THR A C 1
ATOM 983 O O . THR A 1 118 ? -22.935 -11.341 45.881 1.00 52.59 118 THR A O 1
ATOM 986 N N . LEU A 1 119 ? -21.646 -11.814 44.094 1.00 50.94 119 LEU A N 1
ATOM 987 C CA . LEU A 1 119 ? -20.972 -12.976 44.690 1.00 50.94 119 LEU A CA 1
ATOM 988 C C . LEU A 1 119 ? -19.600 -12.628 45.275 1.00 50.94 119 LEU A C 1
ATOM 990 O O . LEU A 1 119 ? -19.217 -13.201 46.292 1.00 50.94 119 LEU A O 1
ATOM 994 N N . PHE A 1 120 ? -18.900 -11.641 44.707 1.00 54.59 120 PHE A N 1
ATOM 995 C CA . PHE A 1 120 ? -17.591 -11.218 45.194 1.00 54.59 120 PHE A CA 1
ATOM 996 C C . PHE A 1 120 ? -17.431 -9.693 45.130 1.00 54.59 120 PHE A C 1
ATOM 998 O O . PHE A 1 120 ? -16.740 -9.152 44.273 1.00 54.59 120 PHE A O 1
ATOM 1005 N N . LYS A 1 121 ? -18.038 -8.982 46.090 1.00 52.12 121 LYS A N 1
ATOM 1006 C CA . LYS A 1 121 ? -18.010 -7.503 46.198 1.00 52.12 121 LYS A CA 1
ATOM 1007 C C . LYS A 1 121 ? -16.610 -6.863 46.210 1.00 52.12 121 LYS A C 1
ATOM 1009 O O . LYS A 1 121 ? -16.505 -5.648 46.073 1.00 52.12 121 LYS A O 1
ATOM 1014 N N . THR A 1 122 ? -15.555 -7.648 46.419 1.00 53.25 122 THR A N 1
ATOM 1015 C CA . THR A 1 122 ? -14.163 -7.191 46.531 1.00 53.25 122 THR A CA 1
ATOM 1016 C C . THR A 1 122 ? -13.188 -7.932 45.613 1.00 53.25 122 THR A C 1
ATOM 1018 O O . THR A 1 122 ? -12.002 -7.612 45.649 1.00 53.25 122 THR A O 1
ATOM 1021 N N . SER A 1 123 ? -13.639 -8.880 44.777 1.00 55.97 123 SER A N 1
ATOM 1022 C CA . SER A 1 123 ? -12.759 -9.588 43.829 1.00 55.97 123 SER A CA 1
ATOM 1023 C C . SER A 1 123 ? -12.955 -9.086 42.400 1.00 55.97 123 SER A C 1
ATOM 1025 O O . SER A 1 123 ? -13.300 -9.837 41.487 1.00 55.97 123 SER A O 1
ATOM 1027 N N . TYR A 1 124 ? -12.733 -7.793 42.200 1.00 60.66 124 TYR A N 1
ATOM 1028 C CA . TYR A 1 124 ? -12.481 -7.314 40.851 1.00 60.66 124 TYR A CA 1
ATOM 1029 C C . TYR A 1 124 ? -11.165 -7.941 40.370 1.00 60.66 124 TYR A C 1
ATOM 1031 O O . TYR A 1 124 ? -10.158 -7.892 41.082 1.00 60.66 124 TYR A O 1
ATOM 1039 N N . ALA A 1 125 ? -11.174 -8.558 39.189 1.00 68.19 125 ALA A N 1
ATOM 1040 C CA . ALA A 1 125 ? -9.950 -9.000 38.532 1.00 68.19 125 ALA A CA 1
ATOM 1041 C C . ALA A 1 125 ? -9.061 -7.791 38.178 1.00 68.19 125 ALA A C 1
ATOM 1043 O O . ALA A 1 125 ? -7.839 -7.933 38.087 1.00 68.19 125 ALA A O 1
ATOM 1044 N N . PHE A 1 126 ? -9.656 -6.595 38.050 1.00 71.00 126 PHE A N 1
ATOM 1045 C CA . PHE A 1 126 ? -8.962 -5.339 37.785 1.00 71.00 126 PHE A CA 1
ATOM 1046 C C . PHE A 1 126 ? -9.252 -4.258 38.845 1.00 71.00 126 PHE A C 1
ATOM 1048 O O . PHE A 1 126 ? -10.398 -4.023 39.212 1.00 71.00 126 PHE A O 1
ATOM 1055 N N . PRO A 1 127 ? -8.237 -3.500 39.296 1.00 69.94 127 PRO A N 1
ATOM 1056 C CA . PRO A 1 127 ? -8.371 -2.574 40.427 1.00 69.94 127 PRO A CA 1
ATOM 1057 C C . PRO A 1 127 ? -9.308 -1.372 40.198 1.00 69.94 127 PRO A C 1
ATOM 1059 O O . PRO A 1 127 ? -9.754 -0.761 41.165 1.00 69.94 127 PRO A O 1
ATOM 1062 N N . ASN A 1 128 ? -9.603 -0.997 38.948 1.00 80.81 128 ASN A N 1
ATOM 1063 C CA . ASN A 1 128 ? -10.584 0.047 38.626 1.00 80.81 128 ASN A CA 1
ATOM 1064 C C . ASN A 1 128 ? -11.168 -0.179 37.216 1.00 80.81 128 ASN A C 1
ATOM 1066 O O . ASN A 1 128 ? -10.672 0.405 36.247 1.00 80.81 128 ASN A O 1
ATOM 1070 N N . PRO A 1 129 ? -12.191 -1.036 37.072 1.00 77.31 129 PRO A N 1
ATOM 1071 C CA . PRO A 1 129 ? -12.695 -1.443 35.763 1.00 77.31 129 PRO A CA 1
ATOM 1072 C C . PRO A 1 129 ? -13.348 -0.278 34.999 1.00 77.31 129 PRO A C 1
ATOM 1074 O O . PRO A 1 129 ? -13.190 -0.194 33.787 1.00 77.31 129 PRO A O 1
ATOM 1077 N N . GLN A 1 130 ? -13.977 0.685 35.685 1.00 77.81 130 GLN A N 1
ATOM 1078 C CA . GLN A 1 130 ? -14.565 1.877 35.048 1.00 77.81 130 GLN A CA 1
ATOM 1079 C C . GLN A 1 130 ? -13.500 2.748 34.373 1.00 77.81 130 GLN A C 1
ATOM 1081 O O . GLN A 1 130 ? -13.613 3.075 33.194 1.00 77.81 130 GLN A O 1
ATOM 1086 N N . LYS A 1 131 ? -12.405 3.042 35.085 1.00 84.31 131 LYS A N 1
ATOM 1087 C CA . LYS A 1 131 ? -11.275 3.784 34.508 1.00 84.31 131 LYS A CA 1
ATOM 1088 C C . LYS A 1 131 ? -10.616 3.018 33.354 1.00 84.31 131 LYS A C 1
ATOM 1090 O O . LYS A 1 131 ? -10.147 3.626 32.396 1.00 84.31 131 LYS A O 1
ATOM 1095 N N . MET A 1 132 ? -10.581 1.685 33.424 1.00 84.88 132 MET A N 1
ATOM 1096 C CA . MET A 1 132 ? -10.064 0.855 32.330 1.00 84.88 132 MET A CA 1
ATOM 1097 C C . MET A 1 132 ? -10.948 0.923 31.078 1.00 84.88 132 MET A C 1
ATOM 1099 O O . MET A 1 132 ? -10.402 0.955 29.974 1.00 84.88 132 MET A O 1
ATOM 1103 N N . VAL A 1 133 ? -12.277 1.005 31.222 1.00 81.88 133 VAL A N 1
ATOM 1104 C CA . VAL A 1 133 ? -13.199 1.242 30.095 1.00 81.88 133 VAL A CA 1
ATOM 1105 C C . VAL A 1 133 ? -12.897 2.583 29.425 1.00 81.88 133 VAL A C 1
ATOM 1107 O O . VAL A 1 133 ? -12.670 2.613 28.218 1.00 81.88 133 VAL A O 1
ATOM 1110 N N . GLU A 1 134 ? -12.820 3.671 30.197 1.00 82.31 134 GLU A N 1
ATOM 1111 C CA . GLU A 1 134 ? -12.548 5.023 29.675 1.00 82.31 134 GLU A CA 1
ATOM 1112 C C . GLU A 1 134 ? -11.204 5.105 28.931 1.00 82.31 134 GLU A C 1
ATOM 1114 O O . GLU A 1 134 ? -11.119 5.645 27.822 1.00 82.31 134 GLU A O 1
ATOM 1119 N N . ASN A 1 135 ? -10.153 4.516 29.511 1.00 87.12 135 ASN A N 1
ATOM 1120 C CA . ASN A 1 135 ? -8.829 4.464 28.893 1.00 87.12 135 ASN A CA 1
ATOM 1121 C C . ASN A 1 135 ? -8.841 3.655 27.589 1.00 87.12 135 ASN A C 1
ATOM 1123 O O . ASN A 1 135 ? -8.313 4.113 26.577 1.00 87.12 135 ASN A O 1
ATOM 1127 N N . THR A 1 136 ? -9.463 2.471 27.601 1.00 85.75 136 THR A N 1
ATOM 1128 C CA . THR A 1 136 ? -9.528 1.579 26.430 1.00 85.75 136 THR A CA 1
ATOM 1129 C C . THR A 1 136 ? -10.320 2.220 25.294 1.00 85.75 136 THR A C 1
ATOM 1131 O O . THR A 1 136 ? -9.916 2.133 24.136 1.00 85.75 136 THR A O 1
ATOM 1134 N N . TYR A 1 137 ? -11.415 2.910 25.616 1.00 82.06 137 TYR A N 1
ATOM 1135 C CA . TYR A 1 137 ? -12.184 3.675 24.641 1.00 82.06 137 TYR A CA 1
ATOM 1136 C C . TYR A 1 137 ? -11.354 4.803 24.023 1.00 82.06 137 TYR A C 1
ATOM 1138 O O . TYR A 1 137 ? -11.296 4.943 22.803 1.00 82.06 137 TYR A O 1
ATOM 1146 N N . THR A 1 138 ? -10.652 5.577 24.853 1.00 83.56 138 THR A N 1
ATOM 1147 C CA . THR A 1 138 ? -9.783 6.657 24.369 1.00 83.56 138 THR A CA 1
ATOM 1148 C C . THR A 1 138 ? -8.710 6.116 23.422 1.00 83.56 138 THR A C 1
ATOM 1150 O O . THR A 1 138 ? -8.487 6.680 22.349 1.00 83.56 138 THR A O 1
ATOM 1153 N N . GLU A 1 139 ? -8.085 4.990 23.773 1.00 87.62 139 GLU A N 1
ATOM 1154 C CA . GLU A 1 139 ? -7.102 4.312 22.926 1.00 87.62 139 GLU A CA 1
ATOM 1155 C C . GLU A 1 139 ? -7.720 3.830 21.604 1.00 87.62 139 GLU A C 1
ATOM 1157 O O . GLU A 1 139 ? -7.143 4.050 20.538 1.00 87.62 139 GLU A O 1
ATOM 1162 N N . PHE A 1 140 ? -8.926 3.255 21.643 1.00 83.62 140 PHE A N 1
ATOM 1163 C CA . PHE A 1 140 ? -9.658 2.838 20.445 1.00 83.62 140 PHE A CA 1
ATOM 1164 C C . PHE A 1 140 ? -9.939 4.018 19.504 1.00 83.62 140 PHE A C 1
ATOM 1166 O O . PHE A 1 140 ? -9.730 3.923 18.289 1.00 83.62 140 PHE A O 1
ATOM 1173 N N . MET A 1 141 ? -10.351 5.161 20.055 1.00 78.81 141 MET A N 1
ATOM 1174 C CA . MET A 1 141 ? -10.608 6.374 19.278 1.00 78.81 141 MET A CA 1
ATOM 1175 C C . MET A 1 141 ? -9.332 6.947 18.665 1.00 78.81 141 MET A C 1
ATOM 1177 O O . MET A 1 141 ? -9.353 7.398 17.519 1.00 78.81 141 MET A O 1
ATOM 1181 N N . ILE A 1 142 ? -8.208 6.902 19.386 1.00 83.81 142 ILE A N 1
ATOM 1182 C CA . ILE A 1 142 ? -6.897 7.283 18.842 1.00 83.81 142 ILE A CA 1
ATOM 1183 C C . ILE A 1 142 ? -6.535 6.374 17.664 1.00 83.81 142 ILE A C 1
ATOM 1185 O O . ILE A 1 142 ? -6.208 6.878 16.590 1.00 83.81 142 ILE A O 1
ATOM 1189 N N . LYS A 1 143 ? -6.664 5.051 17.819 1.00 85.00 143 LYS A N 1
ATOM 1190 C CA . LYS A 1 143 ? -6.353 4.091 16.748 1.00 85.00 143 LYS A CA 1
ATOM 1191 C C . LYS A 1 143 ? -7.231 4.284 15.518 1.00 85.00 143 LYS A C 1
ATOM 1193 O O . LYS A 1 143 ? -6.726 4.262 14.401 1.00 85.00 143 LYS A O 1
ATOM 1198 N N . THR A 1 144 ? -8.511 4.581 15.712 1.00 78.44 144 THR A N 1
ATOM 1199 C CA . THR A 1 144 ? -9.427 4.849 14.596 1.00 78.44 144 THR A CA 1
ATOM 1200 C C . THR A 1 144 ? -9.133 6.189 13.905 1.00 78.44 144 THR A C 1
ATOM 1202 O O . THR A 1 144 ? -9.272 6.305 12.688 1.00 78.44 144 THR A O 1
ATOM 1205 N N . LYS A 1 145 ? -8.645 7.202 14.638 1.00 79.00 145 LYS A N 1
ATOM 1206 C CA . LYS A 1 145 ? -8.142 8.452 14.038 1.00 79.00 145 LYS A CA 1
ATOM 1207 C C . LYS A 1 145 ? -6.855 8.242 13.244 1.00 79.00 145 LYS A C 1
ATOM 1209 O O . LYS A 1 145 ? -6.698 8.869 12.201 1.00 79.00 145 LYS A O 1
ATOM 1214 N N . GLU A 1 146 ? -5.960 7.365 13.698 1.00 83.25 146 GLU A N 1
ATOM 1215 C CA . GLU A 1 146 ? -4.732 7.024 12.965 1.00 83.25 146 GLU A CA 1
ATOM 1216 C C . GLU A 1 146 ? -5.031 6.454 11.568 1.00 83.25 146 GLU A C 1
ATOM 1218 O O . GLU A 1 146 ? -4.259 6.714 10.651 1.00 83.25 146 GLU A O 1
ATOM 1223 N N . LEU A 1 147 ? -6.163 5.763 11.368 1.00 82.12 147 LEU A N 1
ATOM 1224 C CA . LEU A 1 147 ? -6.600 5.266 10.050 1.00 82.12 147 LEU A CA 1
ATOM 1225 C C . LEU A 1 147 ? -6.852 6.382 9.020 1.00 82.12 147 LEU A C 1
ATOM 1227 O O . LEU A 1 147 ? -6.745 6.130 7.826 1.00 82.12 147 LEU A O 1
ATOM 1231 N N . ARG A 1 148 ? -7.080 7.629 9.465 1.00 79.62 148 ARG A N 1
ATOM 1232 C CA . ARG A 1 148 ? -7.200 8.811 8.586 1.00 79.62 148 ARG A CA 1
ATOM 1233 C C . ARG A 1 148 ? -5.852 9.370 8.134 1.00 79.62 148 ARG A C 1
ATOM 1235 O O . ARG A 1 148 ? -5.805 10.374 7.424 1.00 79.62 148 ARG A O 1
ATOM 1242 N N . ASN A 1 149 ? -4.744 8.789 8.591 1.00 83.69 149 ASN A N 1
ATOM 1243 C CA . ASN A 1 149 ? -3.431 9.171 8.105 1.00 83.69 149 ASN A CA 1
ATOM 1244 C C . ASN A 1 149 ? -3.363 8.895 6.599 1.00 83.69 149 ASN A C 1
ATOM 1246 O O . ASN A 1 149 ? -3.657 7.789 6.155 1.00 83.69 149 ASN A O 1
ATOM 1250 N N . LYS A 1 150 ? -2.915 9.887 5.824 1.00 83.56 150 LYS A N 1
ATOM 1251 C CA . LYS A 1 150 ? -2.757 9.788 4.368 1.00 83.56 150 LYS A CA 1
ATOM 1252 C C . LYS A 1 150 ? -1.998 8.524 3.945 1.00 83.56 150 LYS A C 1
ATOM 1254 O O . LYS A 1 150 ? -2.361 7.891 2.960 1.00 83.56 150 LYS A O 1
ATOM 1259 N N . ASN A 1 151 ? -0.993 8.127 4.723 1.00 86.44 151 ASN A N 1
ATOM 1260 C CA . ASN A 1 151 ? -0.179 6.944 4.452 1.00 86.44 151 ASN A CA 1
ATOM 1261 C C . ASN A 1 151 ? -0.972 5.634 4.554 1.00 86.44 151 ASN A C 1
ATOM 1263 O O . ASN A 1 151 ? -0.652 4.670 3.865 1.00 86.44 151 ASN A O 1
ATOM 1267 N N . PHE A 1 152 ? -2.005 5.601 5.394 1.00 86.25 152 PHE A N 1
ATOM 1268 C CA . PHE A 1 152 ? -2.928 4.477 5.513 1.00 86.25 152 PHE A CA 1
ATOM 1269 C C . PHE A 1 152 ? -4.043 4.563 4.477 1.00 86.25 152 PHE A C 1
ATOM 1271 O O . PHE A 1 152 ? -4.310 3.562 3.827 1.00 86.25 152 PHE A O 1
ATOM 1278 N N . CYS A 1 153 ? -4.607 5.748 4.235 1.00 84.75 153 CYS A N 1
ATOM 1279 C CA . CYS A 1 153 ? -5.621 5.940 3.194 1.00 84.75 153 CYS A CA 1
ATOM 1280 C C . CYS A 1 153 ? -5.114 5.534 1.800 1.00 84.75 153 CYS A C 1
ATOM 1282 O O . CYS A 1 153 ? -5.846 4.910 1.045 1.00 84.75 153 CYS A O 1
ATOM 1284 N N . ASN A 1 154 ? -3.844 5.805 1.477 1.00 86.94 154 ASN A N 1
ATOM 1285 C CA . ASN A 1 154 ? -3.229 5.388 0.210 1.00 86.94 154 ASN A CA 1
ATOM 1286 C C . ASN A 1 154 ? -3.142 3.856 0.029 1.00 86.94 154 ASN A C 1
ATOM 1288 O O . ASN A 1 154 ? -2.835 3.392 -1.066 1.00 86.94 154 ASN A O 1
ATOM 1292 N N . LEU A 1 155 ? -3.358 3.082 1.095 1.00 89.81 155 LEU A N 1
ATOM 1293 C CA . LEU A 1 155 ? -3.335 1.618 1.115 1.00 89.81 155 LEU A CA 1
ATOM 1294 C C . LEU A 1 155 ? -4.739 1.000 1.234 1.00 89.81 155 LEU A C 1
ATOM 1296 O O . LEU A 1 155 ? -4.845 -0.222 1.349 1.00 89.81 155 LEU A O 1
ATOM 1300 N N . MET A 1 156 ? -5.794 1.817 1.238 1.00 89.19 156 MET A N 1
ATOM 1301 C CA . MET A 1 156 ? -7.187 1.386 1.365 1.00 89.19 156 MET A CA 1
ATOM 1302 C C . MET A 1 156 ? -7.938 1.627 0.054 1.00 89.19 156 MET A C 1
ATOM 1304 O O . MET A 1 156 ? -7.703 2.628 -0.625 1.00 89.19 156 MET A O 1
ATOM 1308 N N . SER A 1 157 ? -8.865 0.732 -0.291 1.00 87.62 157 SER A N 1
ATOM 1309 C CA . SER A 1 157 ? -9.866 1.033 -1.315 1.00 87.62 157 SER A CA 1
ATOM 1310 C C . SER A 1 157 ? -10.908 2.021 -0.789 1.00 87.62 157 SER A C 1
ATOM 1312 O O . SER A 1 157 ? -11.058 2.204 0.421 1.00 87.62 157 SER A O 1
ATOM 1314 N N . GLN A 1 158 ? -11.666 2.627 -1.706 1.00 83.94 158 GLN A N 1
ATOM 1315 C CA . GLN A 1 158 ? -12.820 3.441 -1.329 1.00 83.94 158 GLN A CA 1
ATOM 1316 C C . GLN A 1 158 ? -13.852 2.611 -0.550 1.00 83.94 158 GLN A C 1
ATOM 1318 O O . GLN A 1 158 ? -14.334 3.079 0.467 1.00 83.94 158 GLN A O 1
ATOM 1323 N N . GLU A 1 159 ? -14.082 1.346 -0.926 1.00 84.75 159 GLU A N 1
ATOM 1324 C CA . GLU A 1 159 ? -14.995 0.452 -0.195 1.00 84.75 159 GLU A CA 1
ATOM 1325 C C . GLU A 1 159 ? -14.589 0.297 1.278 1.00 84.75 159 GLU A C 1
ATOM 1327 O O . GLU A 1 159 ? -15.429 0.365 2.173 1.00 84.75 159 GLU A O 1
ATOM 1332 N N . LEU A 1 160 ? -13.296 0.108 1.550 1.00 85.19 160 LEU A N 1
ATOM 1333 C CA . LEU A 1 160 ? -12.802 0.000 2.919 1.00 85.19 160 LEU A CA 1
ATOM 1334 C C . LEU A 1 160 ? -12.946 1.324 3.683 1.00 85.19 160 LEU A C 1
ATOM 1336 O O . LEU A 1 160 ? -13.283 1.315 4.863 1.00 85.19 160 LEU A O 1
ATOM 1340 N N . ILE A 1 161 ? -12.699 2.457 3.025 1.00 82.56 161 ILE A N 1
ATOM 1341 C CA . ILE A 1 161 ? -12.891 3.789 3.615 1.00 82.56 161 ILE A CA 1
ATOM 1342 C C . ILE A 1 161 ? -14.365 3.988 3.984 1.00 82.56 161 ILE A C 1
ATOM 1344 O O . ILE A 1 161 ? -14.654 4.394 5.111 1.00 82.56 161 ILE A O 1
ATOM 1348 N N . ASP A 1 162 ? -15.278 3.637 3.084 1.00 78.44 162 ASP A N 1
ATOM 1349 C CA . ASP A 1 162 ? -16.718 3.772 3.288 1.00 78.44 162 ASP A CA 1
ATOM 1350 C C . ASP A 1 162 ? -17.185 2.856 4.430 1.00 78.44 162 ASP A C 1
ATOM 1352 O O . ASP A 1 162 ? -17.879 3.306 5.332 1.00 78.44 162 ASP A O 1
ATOM 1356 N N . ARG A 1 163 ? -16.698 1.610 4.512 1.00 77.44 163 ARG A N 1
ATOM 1357 C CA . ARG A 1 163 ? -17.001 0.712 5.647 1.00 77.44 163 ARG A CA 1
ATOM 1358 C C . ARG A 1 163 ? -16.506 1.231 7.001 1.00 77.44 163 ARG A C 1
ATOM 1360 O O . ARG A 1 163 ? -17.129 0.974 8.027 1.00 77.44 163 ARG A O 1
ATOM 1367 N N . ILE A 1 164 ? -15.385 1.950 7.034 1.00 75.12 164 ILE A N 1
ATOM 1368 C CA . ILE A 1 164 ? -14.831 2.484 8.287 1.00 75.12 164 ILE A CA 1
ATOM 1369 C C . ILE A 1 164 ? -15.549 3.778 8.707 1.00 75.12 164 ILE A C 1
ATOM 1371 O O . ILE A 1 164 ? -15.690 4.035 9.911 1.00 75.12 164 ILE A O 1
ATOM 1375 N N . TYR A 1 165 ? -15.945 4.617 7.741 1.00 70.00 165 TYR A N 1
ATOM 1376 C CA . TYR A 1 165 ? -16.331 6.012 7.984 1.00 70.00 165 TYR A CA 1
ATOM 1377 C C . TYR A 1 165 ? -17.731 6.420 7.518 1.00 70.00 165 TYR A C 1
ATOM 1379 O O . TYR A 1 165 ? -18.247 7.401 8.061 1.00 70.00 165 TYR A O 1
ATOM 1387 N N . GLU A 1 166 ? -18.317 5.749 6.530 1.00 60.44 166 GLU A N 1
ATOM 1388 C CA . GLU A 1 166 ? -19.634 6.074 5.985 1.00 60.44 166 GLU A CA 1
ATOM 1389 C C . GLU A 1 166 ? -20.742 5.200 6.575 1.00 60.44 166 GLU A C 1
ATOM 1391 O O . GLU A 1 166 ? -20.551 4.074 7.027 1.00 60.44 166 GLU A O 1
ATOM 1396 N N . THR A 1 167 ? -21.931 5.792 6.597 1.00 49.88 167 THR A N 1
ATOM 1397 C CA . THR A 1 167 ? -23.177 5.174 7.038 1.00 49.88 167 THR A CA 1
ATOM 1398 C C . THR A 1 167 ? -23.823 4.551 5.808 1.00 49.88 167 THR A C 1
ATOM 1400 O O . THR A 1 167 ? -24.152 5.280 4.874 1.00 49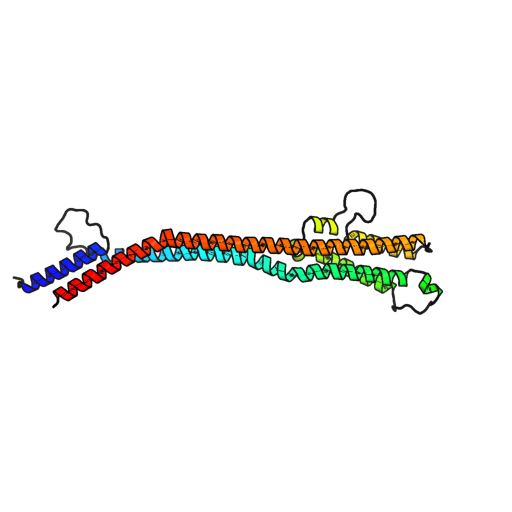.88 167 THR A O 1
ATOM 1403 N N . THR A 1 168 ? -24.007 3.233 5.767 1.00 41.69 168 THR A N 1
ATOM 1404 C CA . THR A 1 168 ? -24.727 2.602 4.651 1.00 41.69 168 THR A CA 1
ATOM 1405 C C . THR A 1 168 ? -26.180 3.089 4.696 1.00 41.69 168 THR A C 1
ATOM 1407 O O . THR A 1 168 ? -26.863 2.889 5.695 1.00 41.69 168 THR A O 1
ATOM 1410 N N . GLU A 1 169 ? -26.666 3.765 3.649 1.00 35.00 169 GLU A N 1
ATOM 1411 C CA . GLU A 1 169 ? -27.991 4.425 3.608 1.00 35.00 169 GLU A CA 1
ATOM 1412 C C . GLU A 1 169 ? -29.217 3.475 3.670 1.00 35.00 169 GLU A C 1
ATOM 1414 O O . GLU A 1 169 ? -30.335 3.891 3.368 1.00 35.00 169 GLU A O 1
ATOM 1419 N N . SER A 1 170 ? -29.081 2.209 4.076 1.00 34.94 170 SER A N 1
ATOM 1420 C CA . SER A 1 170 ? -30.203 1.261 4.118 1.00 34.94 170 SER A CA 1
ATOM 1421 C C . SER A 1 170 ? -30.577 0.823 5.539 1.00 34.94 170 SER A C 1
ATOM 1423 O O . SER A 1 170 ? -29.947 -0.059 6.101 1.00 34.94 170 SER A O 1
ATOM 1425 N N . ASP A 1 171 ? -31.670 1.403 6.043 1.00 34.16 171 ASP A N 1
ATOM 1426 C CA . ASP A 1 171 ? -32.566 0.920 7.109 1.00 34.16 171 ASP A CA 1
ATOM 1427 C C . ASP A 1 171 ? -32.006 0.567 8.510 1.00 34.16 171 ASP A C 1
ATOM 1429 O O . ASP A 1 171 ? -31.842 -0.584 8.898 1.00 34.16 171 ASP A O 1
ATOM 1433 N N . THR A 1 172 ? -32.042 1.583 9.381 1.00 40.56 172 THR A N 1
ATOM 1434 C CA . THR A 1 172 ? -32.479 1.516 10.797 1.00 40.56 172 THR A CA 1
ATOM 1435 C C . THR A 1 172 ? -31.914 0.411 11.701 1.00 40.56 172 THR A C 1
ATOM 1437 O O . THR A 1 172 ? -32.628 -0.096 12.570 1.00 40.56 172 THR A O 1
ATOM 1440 N N . ASN A 1 173 ? -30.615 0.128 11.636 1.00 38.34 173 ASN A N 1
ATOM 1441 C CA . ASN A 1 173 ? -29.887 -0.395 12.790 1.00 38.34 173 ASN A CA 1
ATOM 1442 C C . ASN A 1 173 ? -28.703 0.515 13.120 1.00 38.34 173 ASN A C 1
ATOM 1444 O O . ASN A 1 173 ? -28.013 1.019 12.246 1.00 38.34 173 ASN A O 1
ATOM 1448 N N . ALA A 1 174 ? -28.441 0.721 14.411 1.00 37.19 174 ALA A N 1
ATOM 1449 C CA . ALA A 1 174 ? -27.296 1.511 14.881 1.00 37.19 174 ALA A CA 1
ATOM 1450 C C . ALA A 1 174 ? -25.938 0.964 14.341 1.00 37.19 174 ALA A C 1
ATOM 1452 O O . ALA A 1 174 ? -24.949 1.672 14.229 1.00 37.19 174 ALA A O 1
ATOM 1453 N N . LEU A 1 175 ? -25.946 -0.287 13.867 1.00 38.50 175 LEU A N 1
ATOM 1454 C CA . LEU A 1 175 ? -24.834 -1.013 13.255 1.00 38.50 175 LEU A CA 1
ATOM 1455 C C . LEU A 1 175 ? -24.484 -0.615 11.805 1.00 38.50 175 LEU A C 1
ATOM 1457 O O . LEU A 1 175 ? -23.411 -0.995 11.350 1.00 38.50 175 LEU A O 1
ATOM 1461 N N . ASP A 1 176 ? -25.301 0.174 11.096 1.00 38.75 176 ASP A N 1
ATOM 1462 C CA . ASP A 1 176 ? -25.022 0.567 9.695 1.00 38.75 176 ASP A CA 1
ATOM 1463 C C . ASP A 1 176 ? -24.005 1.710 9.553 1.00 38.75 176 ASP A C 1
ATOM 1465 O O . ASP A 1 176 ? -23.797 2.240 8.462 1.00 38.75 176 ASP A O 1
ATOM 1469 N N . GLN A 1 177 ? -23.382 2.133 10.651 1.00 48.59 177 GLN A N 1
ATOM 1470 C CA . GLN A 1 177 ? -22.643 3.390 10.705 1.00 48.59 177 GLN A CA 1
ATOM 1471 C C . GLN A 1 177 ? -21.124 3.263 10.479 1.00 48.59 177 GLN A C 1
ATOM 1473 O O . GLN A 1 177 ? -20.404 4.256 10.565 1.00 48.59 177 GLN A O 1
ATOM 1478 N N . GLY A 1 178 ? -20.622 2.065 10.187 1.00 52.66 178 GLY A N 1
ATOM 1479 C CA . GLY A 1 178 ? -19.190 1.785 10.116 1.00 52.66 178 GLY A CA 1
ATOM 1480 C C . GLY A 1 178 ? -18.556 1.599 11.499 1.00 52.66 178 GLY A C 1
ATOM 1481 O O . GLY A 1 178 ? -19.188 1.751 12.548 1.00 52.66 178 GLY A O 1
ATOM 1482 N N . SER A 1 179 ? -17.279 1.230 11.547 1.00 59.12 179 SER A N 1
ATOM 1483 C CA . SER A 1 179 ? -16.636 0.827 12.810 1.00 59.12 179 SER A CA 1
ATOM 1484 C C . SER A 1 179 ? -16.342 1.974 13.792 1.00 59.12 179 SER A C 1
ATOM 1486 O O . SER A 1 179 ? -16.072 1.723 14.971 1.00 59.12 179 SER A O 1
ATOM 1488 N N . TYR A 1 180 ? -16.387 3.235 13.345 1.00 56.84 180 TYR A N 1
ATOM 1489 C CA . TYR A 1 180 ? -16.225 4.408 14.214 1.00 56.84 180 TYR A CA 1
ATOM 1490 C C . TYR A 1 180 ? -17.483 4.710 15.051 1.00 56.84 180 TYR A C 1
ATOM 1492 O O . TYR A 1 180 ? -17.353 4.843 16.270 1.00 56.84 180 TYR A O 1
ATOM 1500 N N . PRO A 1 181 ? -18.698 4.777 14.484 1.00 56.09 181 PRO A N 1
ATOM 1501 C CA . PRO A 1 181 ? -19.901 5.008 15.274 1.00 56.09 181 PRO A CA 1
ATOM 1502 C C . PRO A 1 181 ? -20.387 3.748 15.994 1.00 56.09 181 PRO A C 1
ATOM 1504 O O . PRO A 1 181 ? -20.929 3.877 17.083 1.00 56.09 181 PRO A O 1
ATOM 1507 N N . LEU A 1 182 ? -20.044 2.546 15.517 1.00 59.47 182 LEU A N 1
ATOM 1508 C CA . LEU A 1 182 ? -20.238 1.304 16.276 1.00 59.47 182 LEU A CA 1
ATOM 1509 C C . LEU A 1 182 ? -19.549 1.340 17.651 1.00 59.47 182 LEU A C 1
ATOM 1511 O O . LEU A 1 182 ? -20.073 0.848 18.647 1.00 59.47 182 LEU A O 1
ATOM 1515 N N . ALA A 1 183 ? -18.368 1.953 17.735 1.00 59.50 183 ALA A N 1
ATOM 1516 C CA . ALA A 1 183 ? -17.680 2.131 19.008 1.00 59.50 183 ALA A CA 1
ATOM 1517 C C . ALA A 1 183 ? -18.358 3.169 19.910 1.00 59.50 183 ALA A C 1
ATOM 1519 O O . ALA A 1 183 ? -18.353 2.996 21.129 1.00 59.50 183 ALA A O 1
ATOM 1520 N N . ASN A 1 184 ? -18.963 4.206 19.325 1.00 60.38 184 ASN A N 1
ATOM 1521 C CA . ASN A 1 184 ? -19.788 5.154 20.072 1.00 60.38 184 ASN A CA 1
ATOM 1522 C C . ASN A 1 184 ? -21.056 4.468 20.586 1.00 60.38 184 ASN A C 1
ATOM 1524 O O . ASN A 1 184 ? -21.370 4.613 21.758 1.00 60.38 184 ASN A O 1
ATOM 1528 N N . ASP A 1 185 ? -21.703 3.628 19.779 1.00 64.25 185 ASP A N 1
ATOM 1529 C CA . ASP A 1 185 ? -22.883 2.861 20.182 1.00 64.25 185 ASP A CA 1
ATOM 1530 C C . ASP A 1 185 ? -22.590 1.873 21.302 1.00 64.25 185 ASP A C 1
ATOM 1532 O O . ASP A 1 185 ? -23.380 1.730 22.234 1.00 64.25 185 ASP A O 1
ATOM 1536 N N . VAL A 1 186 ? -21.447 1.184 21.240 1.00 63.41 186 VAL A N 1
ATOM 1537 C CA . VAL A 1 186 ? -21.022 0.288 22.318 1.00 63.41 186 VAL A CA 1
ATOM 1538 C C . VAL A 1 186 ? -20.796 1.085 23.605 1.00 63.41 186 VAL A C 1
ATOM 1540 O O . VAL A 1 186 ? -21.135 0.609 24.685 1.00 63.41 186 VAL A O 1
ATOM 1543 N N . VAL A 1 187 ? -20.256 2.299 23.518 1.00 62.12 187 VAL A N 1
ATOM 1544 C CA . VAL A 1 187 ? -20.015 3.174 24.673 1.00 62.12 187 VAL A CA 1
ATOM 1545 C C . VAL A 1 187 ? -21.309 3.761 25.221 1.00 62.12 187 VAL A C 1
ATOM 1547 O O . VAL A 1 187 ? -21.512 3.731 26.432 1.00 62.12 187 VAL A O 1
ATOM 1550 N N . ASP A 1 188 ? -22.201 4.228 24.357 1.00 65.69 188 ASP A N 1
ATOM 1551 C CA . ASP A 1 188 ? -23.522 4.732 24.720 1.00 65.69 188 ASP A CA 1
ATOM 1552 C C . ASP A 1 188 ? -24.364 3.628 25.352 1.00 65.69 188 ASP A C 1
ATOM 1554 O O . ASP A 1 188 ? -25.029 3.850 26.367 1.00 65.69 188 ASP A O 1
ATOM 1558 N N . GLU A 1 189 ? -24.258 2.401 24.839 1.00 64.81 189 GLU A N 1
ATOM 1559 C CA . GLU A 1 189 ? -24.844 1.239 25.483 1.00 64.81 189 GLU A CA 1
ATOM 1560 C C . GLU A 1 189 ? -24.188 1.029 26.851 1.00 64.81 189 GLU A C 1
ATOM 1562 O O . GLU A 1 189 ? -24.899 1.106 27.842 1.00 64.81 189 GLU A O 1
ATOM 1567 N N . ILE A 1 190 ? -22.859 0.932 26.970 1.00 62.75 190 ILE A N 1
ATOM 1568 C CA . ILE A 1 190 ? -22.146 0.805 28.262 1.00 62.75 190 ILE A CA 1
ATOM 1569 C C . ILE A 1 190 ? -22.550 1.881 29.290 1.00 62.75 190 ILE A C 1
ATOM 1571 O O . ILE A 1 190 ? -22.737 1.568 30.469 1.00 62.75 190 ILE A O 1
ATOM 1575 N N . TYR A 1 191 ? -22.736 3.136 28.881 1.00 61.84 191 TYR A N 1
ATOM 1576 C CA . TYR A 1 191 ? -23.194 4.204 29.772 1.00 61.84 191 TYR A CA 1
ATOM 1577 C C . TYR A 1 191 ? -24.689 4.113 30.095 1.00 61.84 191 TYR A C 1
ATOM 1579 O O . TYR A 1 191 ? -25.078 4.404 31.229 1.00 61.84 191 TYR A O 1
ATOM 1587 N N . SER A 1 192 ? -25.530 3.651 29.166 1.00 61.94 192 SER A N 1
ATOM 1588 C CA . SER A 1 192 ? -26.938 3.333 29.447 1.00 61.94 192 SER A CA 1
ATOM 1589 C C . SER A 1 192 ? -27.075 2.185 30.462 1.00 61.94 192 SER A C 1
ATOM 1591 O O . SER A 1 192 ? -27.957 2.212 31.330 1.00 61.94 192 SER A O 1
ATOM 1593 N N . LEU A 1 193 ? -26.132 1.235 30.434 1.00 59.44 193 LEU A N 1
ATOM 1594 C CA . LEU A 1 193 ? -26.047 0.091 31.344 1.00 59.44 193 LEU A CA 1
ATOM 1595 C C . LEU A 1 193 ? -25.697 0.500 32.784 1.00 59.44 193 LEU A C 1
ATOM 1597 O O . LEU A 1 193 ? -26.070 -0.193 33.727 1.00 59.44 193 LEU A O 1
ATOM 1601 N N . LYS A 1 194 ? -25.047 1.654 32.988 1.00 56.41 194 LYS A N 1
ATOM 1602 C CA . LYS A 1 194 ? -24.779 2.221 34.325 1.00 56.41 194 LYS A CA 1
ATOM 1603 C C . LYS A 1 194 ? -26.065 2.547 35.099 1.00 56.41 194 LYS A C 1
ATOM 1605 O O . LYS A 1 194 ? -26.050 2.551 36.329 1.00 56.41 194 LYS A O 1
ATOM 1610 N N . ASN A 1 195 ? -27.162 2.829 34.392 1.00 54.75 195 ASN A N 1
ATOM 1611 C CA . ASN A 1 195 ? -28.377 3.413 34.965 1.00 54.75 195 ASN A CA 1
ATOM 1612 C C . ASN A 1 195 ? -29.576 2.447 35.038 1.00 54.75 195 ASN A C 1
ATOM 1614 O O . ASN A 1 195 ? -30.628 2.835 35.545 1.00 54.75 195 ASN A O 1
ATOM 1618 N N . THR A 1 196 ? -29.452 1.201 34.568 1.00 55.12 196 THR A N 1
ATOM 1619 C CA . THR A 1 196 ? -30.571 0.243 34.484 1.00 55.12 196 THR A CA 1
ATOM 1620 C C . THR A 1 196 ? -30.244 -1.105 35.138 1.00 55.12 196 THR A C 1
ATOM 1622 O O . THR A 1 196 ? -29.130 -1.617 35.061 1.00 55.12 196 THR A O 1
ATOM 1625 N N . LYS A 1 197 ? -31.223 -1.701 35.839 1.00 56.28 197 LYS A N 1
ATOM 1626 C CA . LYS A 1 197 ? -31.107 -3.073 36.360 1.00 56.28 197 LYS A CA 1
ATOM 1627 C C . LYS A 1 197 ? -31.332 -4.044 35.206 1.00 56.28 197 LYS A C 1
ATOM 1629 O O . LYS A 1 197 ? -32.460 -4.193 34.752 1.00 56.28 197 LYS A O 1
ATOM 1634 N N . PHE A 1 198 ? -30.262 -4.697 34.773 1.00 60.53 198 PHE A N 1
ATOM 1635 C CA . PHE A 1 198 ? -30.273 -5.604 33.632 1.00 60.53 198 PHE A CA 1
ATOM 1636 C C . PHE A 1 198 ? -31.317 -6.720 33.703 1.00 60.53 198 PHE A C 1
ATOM 1638 O O . PHE A 1 198 ? -31.416 -7.454 34.690 1.00 60.53 198 PHE A O 1
ATOM 1645 N N . THR A 1 199 ? -31.968 -6.941 32.566 1.00 60.44 199 THR A N 1
ATOM 1646 C CA . THR A 1 199 ? -32.611 -8.208 32.209 1.00 60.44 199 THR A CA 1
ATOM 1647 C C . THR A 1 199 ? -31.653 -9.097 31.402 1.00 60.44 199 THR A C 1
ATOM 1649 O O . THR A 1 199 ? -30.727 -8.624 30.739 1.00 60.44 199 THR A O 1
ATOM 1652 N N . THR A 1 200 ? -31.883 -10.413 31.400 1.00 64.19 200 THR A N 1
ATOM 1653 C CA . THR A 1 200 ? -31.098 -11.399 30.624 1.00 64.19 200 THR A CA 1
ATOM 1654 C C . THR A 1 200 ? -31.068 -11.083 29.118 1.00 64.19 200 THR A C 1
ATOM 1656 O O . THR A 1 200 ? -30.107 -11.410 28.424 1.00 64.19 200 THR A O 1
ATOM 1659 N N . LYS A 1 201 ? -32.107 -10.405 28.611 1.00 66.88 201 LYS A N 1
ATOM 1660 C CA . LYS A 1 201 ? -32.259 -10.012 27.203 1.00 66.88 201 LYS A CA 1
ATOM 1661 C C . LYS A 1 201 ? -31.280 -8.906 26.788 1.00 66.88 201 LYS A C 1
ATOM 1663 O O . LYS A 1 201 ? -30.717 -8.967 25.700 1.00 66.88 201 LYS A O 1
ATOM 1668 N N . GLU A 1 202 ? -31.031 -7.934 27.661 1.00 66.88 202 GLU A N 1
ATOM 1669 C CA . GLU A 1 202 ? -30.092 -6.829 27.408 1.00 66.88 202 GLU A CA 1
ATOM 1670 C C . GLU A 1 202 ? -28.633 -7.313 27.390 1.00 66.88 202 GLU A C 1
ATOM 1672 O O . GLU A 1 202 ? -27.849 -6.856 26.563 1.00 66.88 202 GLU A O 1
ATOM 1677 N N . HIS A 1 203 ? -28.282 -8.317 28.206 1.00 65.94 203 HIS A N 1
ATOM 1678 C CA . HIS A 1 203 ? -26.972 -8.987 28.115 1.00 65.94 203 HIS A CA 1
ATOM 1679 C C . HIS A 1 203 ? -26.761 -9.678 26.771 1.00 65.94 203 HIS A C 1
ATOM 1681 O O . HIS A 1 203 ? -25.683 -9.589 26.186 1.00 65.94 203 HIS A O 1
ATOM 1687 N N . SER A 1 204 ? -27.782 -10.396 26.295 1.00 69.75 204 SER A N 1
ATOM 1688 C CA . SER A 1 204 ? -27.706 -11.086 25.009 1.00 69.75 204 SER A CA 1
ATOM 1689 C C . SER A 1 204 ? -27.500 -10.090 23.869 1.00 69.75 204 SER A C 1
ATOM 1691 O O . SER A 1 204 ? -26.683 -10.343 22.990 1.00 69.75 204 SER A O 1
ATOM 1693 N N . ARG A 1 205 ? -28.194 -8.944 23.909 1.00 72.88 205 ARG A N 1
ATOM 1694 C CA . ARG A 1 205 ? -28.054 -7.874 22.912 1.00 72.88 205 ARG A CA 1
ATOM 1695 C C . ARG A 1 205 ? -26.654 -7.256 22.924 1.00 72.88 205 ARG A C 1
ATOM 1697 O O . ARG A 1 205 ? -26.045 -7.134 21.868 1.00 72.88 205 ARG A O 1
ATOM 1704 N N . TYR A 1 206 ? -26.133 -6.935 24.108 1.00 72.62 206 TYR A N 1
ATOM 1705 C CA . TYR A 1 206 ? -24.783 -6.394 24.267 1.00 72.62 206 TYR A CA 1
ATOM 1706 C C . TYR A 1 206 ? -23.707 -7.353 23.726 1.00 72.62 206 TYR A C 1
ATOM 1708 O O . TYR A 1 206 ? -22.815 -6.953 22.982 1.00 72.62 206 TYR A O 1
ATOM 1716 N N . ASN A 1 207 ? -23.812 -8.645 24.051 1.00 73.50 207 ASN A N 1
ATOM 1717 C CA . ASN A 1 207 ? -22.871 -9.651 23.559 1.00 73.50 207 ASN A CA 1
ATOM 1718 C C . ASN A 1 207 ? -22.961 -9.851 22.040 1.00 73.50 207 ASN A C 1
ATOM 1720 O O . ASN A 1 207 ? -21.920 -10.040 21.412 1.00 73.50 207 ASN A O 1
ATOM 1724 N N . SER A 1 208 ? -24.168 -9.788 21.464 1.00 77.25 208 SER A N 1
ATOM 1725 C CA . SER A 1 208 ? -24.366 -9.827 20.007 1.00 77.25 208 SER A CA 1
ATOM 1726 C C . SER A 1 208 ? -23.602 -8.690 19.340 1.00 77.25 208 SER A C 1
ATOM 1728 O O . SER A 1 208 ? -22.734 -8.945 18.518 1.00 77.25 208 SER A O 1
ATOM 1730 N N . LYS A 1 209 ? -23.800 -7.454 19.814 1.00 74.06 209 LYS A N 1
ATOM 1731 C CA . LYS A 1 209 ? -23.136 -6.264 19.266 1.00 74.06 209 LYS A CA 1
ATOM 1732 C C . LYS A 1 209 ? -21.617 -6.292 19.383 1.00 74.06 209 LYS A C 1
ATOM 1734 O O . LYS A 1 209 ? -20.926 -5.886 18.460 1.00 74.06 209 LYS A O 1
ATOM 1739 N N . ILE A 1 210 ? -21.074 -6.775 20.504 1.00 75.88 210 ILE A N 1
ATOM 1740 C CA . ILE A 1 210 ? -19.619 -6.942 20.646 1.00 75.88 210 ILE A CA 1
ATOM 1741 C C . ILE A 1 210 ? -19.083 -7.973 19.648 1.00 75.88 210 ILE A C 1
ATOM 1743 O O . ILE A 1 210 ? -18.002 -7.772 19.100 1.00 75.88 210 ILE A O 1
ATOM 1747 N N . THR A 1 211 ? -19.816 -9.066 19.428 1.00 79.75 211 THR A N 1
ATOM 1748 C CA . THR A 1 211 ? -19.415 -10.117 18.480 1.00 79.75 211 THR A CA 1
ATOM 1749 C C . THR A 1 211 ? -19.476 -9.589 17.048 1.00 79.75 211 THR A C 1
ATOM 1751 O O . THR A 1 211 ? -18.485 -9.667 16.333 1.00 79.75 211 THR A O 1
ATOM 1754 N N . GLU A 1 212 ? -20.578 -8.934 16.681 1.00 77.88 212 GLU A N 1
ATOM 1755 C CA . GLU A 1 212 ? -20.754 -8.262 15.389 1.00 77.88 212 GLU A CA 1
ATOM 1756 C C . GLU A 1 212 ? -19.646 -7.227 15.142 1.00 77.88 212 GLU A C 1
ATOM 1758 O O . GLU A 1 212 ? -19.031 -7.222 14.083 1.00 77.88 212 GLU A O 1
ATOM 1763 N N . ALA A 1 213 ? -19.287 -6.420 16.145 1.00 76.94 213 ALA A N 1
ATOM 1764 C CA . ALA A 1 213 ? -18.191 -5.459 16.031 1.00 76.94 213 ALA A CA 1
ATOM 1765 C C . ALA A 1 213 ? -16.817 -6.105 15.820 1.00 76.94 213 ALA A C 1
ATOM 1767 O O . ALA A 1 213 ? -15.963 -5.555 15.123 1.00 76.94 213 ALA A O 1
ATOM 1768 N N . GLN A 1 214 ? -16.572 -7.260 16.437 1.00 80.81 214 GLN A N 1
ATOM 1769 C CA . GLN A 1 214 ? -15.345 -8.017 16.201 1.00 80.81 214 GLN A CA 1
ATOM 1770 C C . GLN A 1 214 ? -15.311 -8.614 14.794 1.00 80.81 214 GLN A C 1
ATOM 1772 O O . GLN A 1 214 ? -14.239 -8.620 14.181 1.00 80.81 214 GLN A O 1
ATOM 1777 N N . ASP A 1 215 ? -16.453 -9.087 14.300 1.00 84.44 215 ASP A N 1
ATOM 1778 C CA . ASP A 1 215 ? -16.594 -9.659 12.964 1.00 84.44 215 ASP A CA 1
ATOM 1779 C C . ASP A 1 215 ? -16.440 -8.584 11.880 1.00 84.44 215 ASP A C 1
ATOM 1781 O O . ASP A 1 215 ? -15.693 -8.797 10.926 1.00 84.44 215 ASP A O 1
ATOM 1785 N N . GLU A 1 216 ? -17.025 -7.398 12.060 1.00 82.44 216 GLU A N 1
ATOM 1786 C CA . GLU A 1 216 ? -16.846 -6.258 11.149 1.00 82.44 216 GLU A CA 1
ATOM 1787 C C . GLU A 1 216 ? -15.382 -5.812 11.077 1.00 82.44 216 GLU A C 1
ATOM 1789 O O . GLU A 1 216 ? -14.809 -5.726 9.992 1.00 82.44 216 GLU A O 1
ATOM 1794 N N . ILE A 1 217 ? -14.699 -5.636 12.217 1.00 83.44 217 ILE A N 1
ATOM 1795 C CA . ILE A 1 217 ? -13.263 -5.293 12.208 1.00 83.44 217 ILE A CA 1
ATOM 1796 C C . ILE A 1 217 ? -12.425 -6.402 11.557 1.00 83.44 217 ILE A C 1
ATOM 1798 O O . ILE A 1 217 ? -11.390 -6.124 10.944 1.00 83.44 217 ILE A O 1
ATOM 1802 N N . LEU A 1 218 ? -12.833 -7.667 11.685 1.00 87.50 218 LEU A N 1
ATOM 1803 C CA . LEU A 1 218 ? -12.165 -8.769 11.000 1.00 87.50 218 LEU A CA 1
ATOM 1804 C C . LEU A 1 218 ? -12.367 -8.686 9.482 1.00 87.50 218 LEU A C 1
ATOM 1806 O O . LEU A 1 218 ? -11.406 -8.903 8.743 1.00 87.50 218 LEU A O 1
ATOM 1810 N N . GLN A 1 219 ? -13.569 -8.348 9.015 1.00 87.75 219 GLN A N 1
ATOM 1811 C CA . GLN A 1 219 ? -13.825 -8.112 7.595 1.00 87.75 219 GLN A CA 1
ATOM 1812 C C . GLN A 1 219 ? -13.014 -6.921 7.073 1.00 87.75 219 GLN A C 1
ATOM 1814 O O . GLN A 1 219 ? -12.333 -7.061 6.057 1.00 87.75 219 GLN A O 1
ATOM 1819 N N . GLU A 1 220 ? -12.988 -5.801 7.802 1.00 88.81 220 GLU A N 1
ATOM 1820 C CA . GLU A 1 220 ? -12.146 -4.641 7.483 1.00 88.81 220 GLU A CA 1
ATOM 1821 C C . GLU A 1 220 ? -10.664 -5.029 7.390 1.00 88.81 220 GLU A C 1
ATOM 1823 O O . GLU A 1 220 ? -9.968 -4.618 6.465 1.00 88.81 220 GLU A O 1
ATOM 1828 N N . PHE A 1 221 ? -10.169 -5.858 8.316 1.00 91.38 221 PHE A N 1
ATOM 1829 C CA . PHE A 1 221 ? -8.794 -6.356 8.293 1.00 91.38 221 PHE A CA 1
ATOM 1830 C C . PHE A 1 221 ? -8.500 -7.199 7.045 1.00 91.38 221 PHE A C 1
ATOM 1832 O O . PHE A 1 221 ? -7.455 -7.022 6.415 1.00 91.38 221 PHE A O 1
ATOM 1839 N N . LEU A 1 222 ? -9.394 -8.128 6.695 1.00 91.94 222 LEU A N 1
ATOM 1840 C CA . LEU A 1 222 ? -9.230 -8.988 5.522 1.00 91.94 222 LEU A CA 1
ATOM 1841 C C . LEU A 1 222 ? -9.256 -8.169 4.229 1.00 91.94 222 LEU A C 1
ATOM 1843 O O . LEU A 1 222 ? -8.431 -8.399 3.341 1.00 91.94 222 LEU A O 1
ATOM 1847 N N . LEU A 1 223 ? -10.154 -7.185 4.154 1.00 92.19 223 LEU A N 1
ATOM 1848 C CA . LEU A 1 223 ? -10.245 -6.264 3.029 1.00 92.19 223 LEU A CA 1
ATOM 1849 C C . LEU A 1 223 ? -8.988 -5.388 2.936 1.00 92.19 223 LEU A C 1
ATOM 1851 O O . LEU A 1 223 ? -8.379 -5.308 1.875 1.00 92.19 223 LEU A O 1
ATOM 1855 N N . ALA A 1 224 ? -8.502 -4.845 4.055 1.00 92.31 224 ALA A N 1
ATOM 1856 C CA . ALA A 1 224 ? -7.256 -4.077 4.105 1.00 92.31 224 ALA A CA 1
ATOM 1857 C C . ALA A 1 224 ? -6.031 -4.895 3.666 1.00 92.31 224 ALA A C 1
ATOM 1859 O O . ALA A 1 224 ? -5.136 -4.380 2.987 1.00 92.31 224 ALA A O 1
ATOM 1860 N N . ASP A 1 225 ? -5.958 -6.176 4.039 1.00 94.25 225 ASP A N 1
ATOM 1861 C CA . ASP A 1 225 ? -4.880 -7.066 3.601 1.00 94.25 225 ASP A CA 1
ATOM 1862 C C . ASP A 1 225 ? -4.920 -7.305 2.088 1.00 94.25 225 ASP A C 1
ATOM 1864 O O . ASP A 1 225 ? -3.877 -7.269 1.428 1.00 94.25 225 ASP A O 1
ATOM 1868 N N . HIS A 1 226 ? -6.113 -7.517 1.538 1.00 94.25 226 HIS A N 1
ATOM 1869 C CA . HIS A 1 226 ? -6.322 -7.697 0.108 1.00 94.25 226 HIS A CA 1
ATOM 1870 C C . HIS A 1 226 ? -6.021 -6.416 -0.690 1.00 94.25 226 HIS A C 1
ATOM 1872 O O . HIS A 1 226 ? -5.216 -6.446 -1.625 1.00 94.25 226 HIS A O 1
ATOM 1878 N N . ASP A 1 227 ? -6.597 -5.285 -0.289 1.00 92.12 227 ASP A N 1
ATOM 1879 C CA . ASP A 1 227 ? -6.476 -4.000 -0.980 1.00 92.12 227 ASP A CA 1
ATOM 1880 C C . ASP A 1 227 ? -5.036 -3.505 -0.996 1.00 92.12 227 ASP A C 1
ATOM 1882 O O . ASP A 1 227 ? -4.492 -3.196 -2.058 1.00 92.12 227 ASP A O 1
ATOM 1886 N N . SER A 1 228 ? -4.373 -3.517 0.164 1.00 93.81 228 SER A N 1
ATOM 1887 C CA . SER A 1 228 ? -2.979 -3.080 0.263 1.00 93.81 228 SER A CA 1
ATOM 1888 C C . SER A 1 228 ? -2.050 -3.915 -0.621 1.00 93.81 228 SER A C 1
ATOM 1890 O O . SER A 1 228 ? -1.133 -3.370 -1.237 1.00 93.81 228 SER A O 1
ATOM 1892 N N . LYS A 1 229 ? -2.286 -5.231 -0.742 1.00 94.81 229 LYS A N 1
ATOM 1893 C CA . LYS A 1 229 ? -1.527 -6.100 -1.656 1.00 94.81 229 LYS A CA 1
ATOM 1894 C C . LYS A 1 229 ? -1.772 -5.735 -3.116 1.00 94.81 229 LYS A C 1
ATOM 1896 O O . LYS A 1 229 ? -0.809 -5.682 -3.879 1.00 94.81 229 LYS A O 1
ATOM 1901 N N . ASN A 1 230 ? -3.022 -5.496 -3.502 1.00 94.56 230 ASN A N 1
ATOM 1902 C CA . ASN A 1 230 ? -3.369 -5.174 -4.884 1.00 94.56 230 ASN A CA 1
ATOM 1903 C C . ASN A 1 230 ? -2.816 -3.812 -5.304 1.00 94.56 230 ASN A C 1
ATOM 1905 O O . ASN A 1 230 ? -2.159 -3.729 -6.337 1.00 94.56 230 ASN A O 1
ATOM 1909 N N . ILE A 1 231 ? -2.955 -2.787 -4.461 1.00 93.00 231 ILE A N 1
ATOM 1910 C CA . ILE A 1 231 ? -2.411 -1.447 -4.722 1.00 93.00 231 ILE A CA 1
ATOM 1911 C C . ILE A 1 231 ? -0.885 -1.505 -4.910 1.00 93.00 231 ILE A C 1
ATOM 1913 O O . ILE A 1 231 ? -0.352 -0.961 -5.881 1.00 93.00 231 ILE A O 1
ATOM 1917 N N . ILE A 1 232 ? -0.169 -2.214 -4.027 1.00 92.44 232 ILE A N 1
ATOM 1918 C CA . ILE A 1 232 ? 1.288 -2.396 -4.148 1.00 92.44 232 ILE A CA 1
ATOM 1919 C C . ILE A 1 232 ? 1.636 -3.171 -5.426 1.00 92.44 232 ILE A C 1
ATOM 1921 O O . ILE A 1 232 ? 2.569 -2.806 -6.144 1.00 92.44 232 ILE A O 1
ATOM 1925 N N . LYS A 1 233 ? 0.884 -4.231 -5.741 1.00 92.81 233 LYS A N 1
ATOM 1926 C CA . LYS A 1 233 ? 1.093 -5.039 -6.947 1.00 92.81 233 LYS A CA 1
ATOM 1927 C C . LYS A 1 233 ? 0.897 -4.218 -8.221 1.00 92.81 233 LYS A C 1
ATOM 1929 O O . LYS A 1 233 ? 1.692 -4.359 -9.147 1.00 92.81 233 LYS A O 1
ATOM 1934 N N . ASP A 1 234 ? -0.095 -3.339 -8.264 1.00 91.62 234 ASP A N 1
ATOM 1935 C CA . ASP A 1 234 ? -0.342 -2.470 -9.414 1.00 91.62 234 ASP A CA 1
ATOM 1936 C C . ASP A 1 234 ? 0.806 -1.482 -9.622 1.00 91.62 234 ASP A C 1
ATOM 1938 O O . ASP A 1 234 ? 1.298 -1.329 -10.741 1.00 91.62 234 ASP A O 1
ATOM 1942 N N . LYS A 1 235 ? 1.326 -0.886 -8.543 1.00 90.06 235 LYS A N 1
ATOM 1943 C CA . LYS A 1 235 ? 2.523 -0.031 -8.605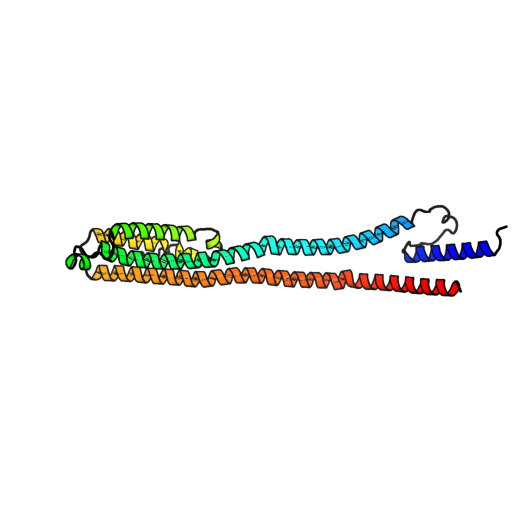 1.00 90.06 235 LYS A CA 1
ATOM 1944 C C . LYS A 1 235 ? 3.745 -0.798 -9.104 1.00 90.06 235 LYS A C 1
ATOM 1946 O O . LYS A 1 235 ? 4.463 -0.303 -9.973 1.00 90.06 235 LYS A O 1
ATOM 1951 N N . LEU A 1 236 ? 3.946 -2.026 -8.626 1.00 91.12 236 LEU A N 1
ATOM 1952 C CA . LEU A 1 236 ? 5.023 -2.901 -9.088 1.00 91.12 236 LEU A CA 1
ATOM 1953 C C . LEU A 1 236 ? 4.881 -3.239 -10.582 1.00 91.12 236 LEU A C 1
ATOM 1955 O O . LEU A 1 236 ? 5.861 -3.185 -11.324 1.00 91.12 236 LEU A O 1
ATOM 1959 N N . ASN A 1 237 ? 3.662 -3.525 -11.044 1.00 91.69 237 ASN A N 1
ATOM 1960 C CA . ASN A 1 237 ? 3.380 -3.786 -12.454 1.00 91.69 237 ASN A CA 1
ATOM 1961 C C . ASN A 1 237 ? 3.706 -2.573 -13.333 1.00 91.69 237 ASN A C 1
ATOM 1963 O O . ASN A 1 237 ? 4.234 -2.742 -14.431 1.00 91.69 237 ASN A O 1
ATOM 1967 N N . ILE A 1 238 ? 3.457 -1.348 -12.855 1.00 90.12 238 ILE A N 1
ATOM 1968 C CA . ILE A 1 238 ? 3.858 -0.129 -13.571 1.00 90.12 238 ILE A CA 1
ATOM 1969 C C . ILE A 1 238 ? 5.387 -0.060 -13.700 1.00 90.12 238 ILE A C 1
ATOM 1971 O O . ILE A 1 238 ? 5.875 0.241 -14.789 1.00 90.12 238 ILE A O 1
ATOM 1975 N N . ILE A 1 239 ? 6.149 -0.383 -12.644 1.00 90.19 239 ILE A N 1
ATOM 1976 C CA . ILE A 1 239 ? 7.624 -0.434 -12.708 1.00 90.19 239 ILE A CA 1
ATOM 1977 C C . ILE A 1 239 ? 8.074 -1.462 -13.749 1.00 90.19 239 ILE A C 1
ATOM 1979 O O . ILE A 1 239 ? 8.879 -1.133 -14.618 1.00 90.19 239 ILE A O 1
ATOM 1983 N N . ILE A 1 240 ? 7.525 -2.680 -13.696 1.00 90.44 240 ILE A N 1
ATOM 1984 C CA . ILE A 1 240 ? 7.856 -3.758 -14.638 1.00 90.44 240 ILE A CA 1
ATOM 1985 C C . ILE A 1 240 ? 7.585 -3.306 -16.075 1.00 90.44 240 ILE A C 1
ATOM 1987 O O . ILE A 1 240 ? 8.466 -3.402 -16.931 1.00 90.44 240 ILE A O 1
ATOM 1991 N N . ASN A 1 241 ? 6.399 -2.754 -16.335 1.00 90.88 241 ASN A N 1
ATOM 1992 C CA . ASN A 1 241 ? 6.027 -2.262 -17.657 1.00 90.88 241 ASN A CA 1
ATOM 1993 C C . ASN A 1 241 ? 6.969 -1.146 -18.119 1.00 90.88 241 ASN A C 1
ATOM 1995 O O . ASN A 1 241 ? 7.455 -1.187 -19.249 1.00 90.88 241 ASN A O 1
ATOM 1999 N N . ALA A 1 242 ? 7.296 -0.187 -17.249 1.00 90.88 242 ALA A N 1
ATOM 2000 C CA . ALA A 1 242 ? 8.245 0.877 -17.561 1.00 90.88 242 ALA A CA 1
ATOM 2001 C C . ALA A 1 242 ? 9.633 0.320 -17.921 1.00 90.88 242 ALA A C 1
ATOM 2003 O O . ALA A 1 242 ? 10.244 0.780 -18.886 1.00 90.88 242 ALA A O 1
ATOM 2004 N N . THR A 1 243 ? 10.120 -0.697 -17.202 1.00 91.62 243 THR A N 1
ATOM 2005 C CA . THR A 1 243 ? 11.391 -1.371 -17.513 1.00 91.62 243 THR A CA 1
ATOM 2006 C C . THR A 1 243 ? 11.343 -2.079 -18.867 1.00 91.62 243 THR A C 1
ATOM 2008 O O . THR A 1 243 ? 12.285 -1.970 -19.656 1.00 91.62 243 THR A O 1
ATOM 2011 N N . VAL A 1 244 ? 10.246 -2.771 -19.182 1.00 93.56 244 VAL A N 1
ATOM 2012 C CA . VAL A 1 244 ? 10.063 -3.427 -20.488 1.00 93.56 244 VAL A CA 1
ATOM 2013 C C . VAL A 1 244 ? 10.050 -2.394 -21.620 1.00 93.56 244 VAL A C 1
ATOM 2015 O O . VAL A 1 244 ? 10.760 -2.557 -22.612 1.00 93.56 244 VAL A O 1
ATOM 2018 N N . PHE A 1 245 ? 9.328 -1.284 -21.466 1.00 92.00 245 PHE A N 1
ATOM 2019 C CA . PHE A 1 245 ? 9.326 -0.212 -22.466 1.00 92.00 245 PHE A CA 1
ATOM 2020 C C . PHE A 1 245 ? 10.701 0.441 -22.629 1.00 92.00 245 PHE A C 1
ATOM 2022 O O . PHE A 1 245 ? 11.134 0.682 -23.756 1.00 92.00 245 PHE A O 1
ATOM 2029 N N . TYR A 1 246 ? 11.419 0.684 -21.531 1.00 93.19 246 TYR A N 1
ATOM 2030 C CA . TYR A 1 246 ? 12.771 1.234 -21.576 1.00 93.19 246 TYR A CA 1
ATOM 2031 C C . TYR A 1 246 ? 13.751 0.298 -22.287 1.00 93.19 246 TYR A C 1
ATOM 2033 O O . T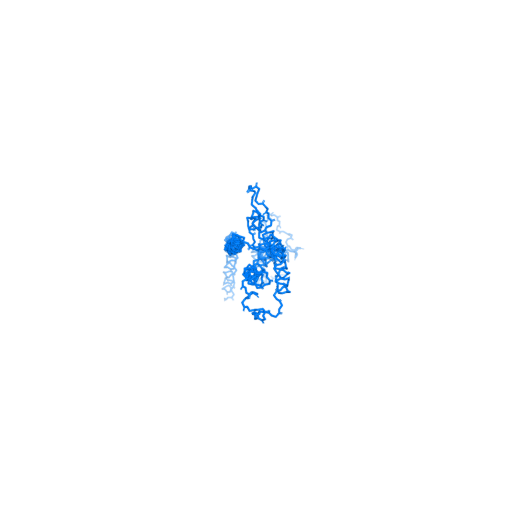YR A 1 246 ? 14.494 0.731 -23.166 1.00 93.19 246 TYR A O 1
ATOM 2041 N N . THR A 1 247 ? 13.728 -0.997 -21.965 1.00 93.00 247 THR A N 1
ATOM 2042 C CA . THR A 1 247 ? 14.597 -1.985 -22.622 1.00 93.00 247 THR A CA 1
ATOM 2043 C C . THR A 1 247 ? 14.296 -2.099 -24.114 1.00 93.00 247 THR A C 1
ATOM 2045 O O . THR A 1 247 ? 15.229 -2.092 -24.917 1.00 93.00 247 THR A O 1
ATOM 2048 N N . MET A 1 248 ? 13.020 -2.095 -24.513 1.00 94.12 248 MET A N 1
ATOM 2049 C CA . MET A 1 248 ? 12.646 -2.013 -25.927 1.00 94.12 248 MET A CA 1
ATOM 2050 C C . MET A 1 248 ? 13.161 -0.729 -26.586 1.00 94.12 248 MET A C 1
ATOM 2052 O O . MET A 1 248 ? 13.750 -0.797 -27.663 1.00 94.12 248 MET A O 1
ATOM 2056 N N . ALA A 1 249 ? 13.008 0.431 -25.944 1.00 91.12 249 ALA A N 1
ATOM 2057 C CA . ALA A 1 249 ? 13.501 1.701 -26.475 1.00 91.12 249 ALA A CA 1
ATOM 2058 C C . ALA A 1 249 ? 15.026 1.693 -26.675 1.00 91.12 249 ALA A C 1
ATOM 2060 O O . ALA A 1 249 ? 15.512 2.145 -27.711 1.00 91.12 249 ALA A O 1
ATOM 2061 N N . VAL A 1 250 ? 15.784 1.127 -25.730 1.00 92.56 250 VAL A N 1
ATOM 2062 C CA . VAL A 1 250 ? 17.241 0.966 -25.849 1.00 92.56 250 VAL A CA 1
ATOM 2063 C C . VAL A 1 250 ? 17.605 0.022 -26.996 1.00 92.56 250 VAL A C 1
ATOM 2065 O O . VAL A 1 250 ? 18.525 0.330 -27.752 1.00 92.56 250 VAL A O 1
ATOM 2068 N N . LEU A 1 251 ? 16.875 -1.084 -27.181 1.00 93.31 251 LEU A N 1
ATOM 2069 C CA . LEU A 1 251 ? 17.081 -1.986 -28.319 1.00 93.31 251 LEU A CA 1
ATOM 2070 C C . LEU A 1 251 ? 16.816 -1.279 -29.652 1.00 93.31 251 LEU A C 1
ATOM 2072 O O . LEU A 1 251 ? 17.640 -1.369 -30.562 1.00 93.31 251 LEU A O 1
ATOM 2076 N N . PHE A 1 252 ? 15.718 -0.530 -29.764 1.00 92.31 252 PHE A N 1
ATOM 2077 C CA . PHE A 1 252 ? 15.427 0.265 -30.958 1.00 92.31 252 PHE A CA 1
ATOM 2078 C C . PHE A 1 252 ? 16.535 1.279 -31.238 1.00 92.31 252 PHE A C 1
ATOM 2080 O O . PHE A 1 252 ? 17.026 1.383 -32.362 1.00 92.31 252 PHE A O 1
ATOM 2087 N N . LEU A 1 253 ? 16.986 1.987 -30.207 1.00 89.69 253 LEU A N 1
ATOM 2088 C CA . LEU A 1 253 ? 18.059 2.961 -30.332 1.00 89.69 253 LEU A CA 1
ATOM 2089 C C . LEU A 1 253 ? 19.382 2.278 -30.727 1.00 89.69 253 LEU A C 1
ATOM 2091 O O . LEU A 1 253 ? 20.125 2.786 -31.565 1.00 89.69 253 LEU A O 1
ATOM 2095 N N . PHE A 1 254 ? 19.654 1.074 -30.230 1.00 88.81 254 PHE A N 1
ATOM 2096 C CA . PHE A 1 254 ? 20.794 0.284 -30.678 1.00 88.81 254 PHE A CA 1
ATOM 2097 C C . PHE A 1 254 ? 20.690 -0.093 -32.161 1.00 88.81 254 PHE A C 1
ATOM 2099 O O . PHE A 1 254 ? 21.566 0.287 -32.936 1.00 88.81 254 PHE A O 1
ATOM 2106 N N . PHE A 1 255 ? 19.626 -0.781 -32.582 1.00 90.88 255 PHE A N 1
ATOM 2107 C CA . PHE A 1 255 ? 19.508 -1.312 -33.945 1.00 90.88 255 PHE A CA 1
ATOM 2108 C C . PHE A 1 255 ? 19.346 -0.234 -35.019 1.00 90.88 255 PHE A C 1
ATOM 2110 O O . PHE A 1 255 ? 19.940 -0.343 -36.089 1.00 90.88 255 PHE A O 1
ATOM 2117 N N . PHE A 1 256 ? 18.567 0.812 -34.754 1.00 88.50 256 PHE A N 1
ATOM 2118 C CA . PHE A 1 256 ? 18.270 1.828 -35.766 1.00 88.50 256 PHE A CA 1
ATOM 2119 C C . PHE A 1 256 ? 19.263 2.986 -35.764 1.00 88.50 256 PHE A C 1
ATOM 2121 O O . PHE A 1 256 ? 19.446 3.631 -36.795 1.00 88.50 256 PHE A O 1
ATOM 2128 N N . TYR A 1 257 ? 19.920 3.259 -34.635 1.00 83.38 257 TYR A N 1
ATOM 2129 C CA . TYR A 1 257 ? 20.748 4.453 -34.502 1.00 83.38 257 TYR A CA 1
ATOM 2130 C C . TYR A 1 257 ? 22.237 4.142 -34.335 1.00 83.38 257 TYR A C 1
ATOM 2132 O O . TYR A 1 257 ? 23.059 4.712 -35.062 1.00 83.38 257 TYR A O 1
ATOM 2140 N N . TYR A 1 258 ? 22.610 3.233 -33.429 1.00 85.31 258 TYR A N 1
ATOM 2141 C CA . TYR A 1 258 ? 24.021 2.907 -33.176 1.00 85.31 258 TYR A CA 1
ATOM 2142 C C . TYR A 1 258 ? 24.593 1.842 -34.112 1.00 85.31 258 TYR A C 1
ATOM 2144 O O . TYR A 1 258 ? 25.717 1.988 -34.579 1.00 85.31 258 TYR A O 1
ATOM 2152 N N . TRP A 1 259 ? 23.842 0.795 -34.431 1.00 86.00 259 TRP A N 1
ATOM 2153 C CA . TRP A 1 259 ? 24.283 -0.290 -35.305 1.00 86.00 259 TRP A CA 1
ATOM 2154 C C . TRP A 1 259 ? 24.714 0.176 -36.708 1.00 86.00 259 TRP A C 1
ATOM 2156 O O . TRP A 1 259 ? 25.861 -0.089 -37.084 1.00 86.00 259 TRP A O 1
ATOM 2166 N N . PRO A 1 260 ? 23.899 0.939 -37.473 1.00 84.50 260 PRO A N 1
ATOM 2167 C CA . PRO A 1 260 ? 24.333 1.440 -38.782 1.00 84.50 260 PRO A CA 1
ATOM 2168 C C . PRO A 1 260 ? 25.557 2.353 -38.669 1.00 84.50 260 PRO A C 1
ATOM 2170 O O . PRO A 1 260 ? 26.407 2.396 -39.557 1.00 84.50 260 PRO A O 1
ATOM 2173 N N . PHE A 1 261 ? 25.681 3.059 -37.547 1.00 83.44 261 PHE A N 1
ATOM 2174 C CA . PHE A 1 261 ? 26.833 3.893 -37.272 1.00 83.44 261 PHE A CA 1
ATOM 2175 C C . PHE A 1 261 ? 28.105 3.076 -37.030 1.00 83.44 261 PHE A C 1
ATOM 2177 O O . PHE A 1 261 ? 29.135 3.385 -37.625 1.00 83.44 261 PHE A O 1
ATOM 2184 N N . PHE A 1 262 ? 28.043 2.017 -36.220 1.00 80.44 262 PHE A N 1
ATOM 2185 C CA . PHE A 1 262 ? 29.182 1.127 -36.001 1.00 80.44 262 PHE A CA 1
ATOM 2186 C C . PHE A 1 262 ? 29.642 0.464 -37.299 1.00 80.44 262 PHE A C 1
ATOM 2188 O O . PHE A 1 262 ? 30.842 0.438 -37.558 1.00 80.44 262 PHE A O 1
ATOM 2195 N N . ILE A 1 263 ? 28.713 0.029 -38.158 1.00 83.06 263 ILE A N 1
ATOM 2196 C CA . ILE A 1 263 ? 29.048 -0.508 -39.487 1.00 83.06 263 ILE A CA 1
ATOM 2197 C C . ILE A 1 263 ? 29.775 0.544 -40.331 1.00 83.06 263 ILE A C 1
ATOM 2199 O O . ILE A 1 263 ? 30.824 0.259 -40.912 1.00 83.06 263 ILE A O 1
ATOM 2203 N N . ALA A 1 264 ? 29.258 1.775 -40.376 1.00 77.88 264 ALA A N 1
ATOM 2204 C CA . ALA A 1 264 ? 29.878 2.853 -41.142 1.00 77.88 264 ALA A CA 1
ATOM 2205 C C . ALA A 1 264 ? 31.291 3.193 -40.634 1.00 77.88 264 ALA A C 1
ATOM 2207 O O . ALA A 1 264 ? 32.190 3.442 -41.440 1.00 77.88 264 ALA A O 1
ATOM 2208 N N . GLN A 1 265 ? 31.513 3.184 -39.316 1.00 78.44 265 GLN A N 1
ATOM 2209 C CA . GLN A 1 265 ? 32.838 3.431 -38.741 1.00 78.44 265 GLN A CA 1
ATOM 2210 C C . GLN A 1 265 ? 33.794 2.251 -38.944 1.00 78.44 265 GLN A C 1
ATOM 2212 O O . GLN A 1 265 ? 34.955 2.475 -39.280 1.00 78.44 265 GLN A O 1
ATOM 2217 N N . ALA A 1 266 ? 33.319 1.009 -38.834 1.00 77.44 266 ALA A N 1
ATOM 2218 C CA . ALA A 1 266 ? 34.118 -0.181 -39.129 1.00 77.44 266 ALA A CA 1
ATOM 2219 C C . ALA A 1 266 ? 34.582 -0.196 -40.595 1.00 77.44 266 ALA A C 1
ATOM 2221 O O . ALA A 1 266 ? 35.754 -0.438 -40.878 1.00 77.44 266 ALA A O 1
ATOM 2222 N N . ALA A 1 267 ? 33.698 0.161 -41.532 1.00 76.00 267 ALA A N 1
ATOM 2223 C CA . ALA A 1 267 ? 34.052 0.294 -42.943 1.00 76.00 267 ALA A CA 1
ATOM 2224 C C . ALA A 1 267 ? 35.102 1.396 -43.183 1.00 76.00 267 ALA A C 1
ATOM 2226 O O . ALA A 1 267 ? 36.017 1.210 -43.985 1.00 76.00 267 ALA A O 1
ATOM 2227 N N . LYS A 1 268 ? 35.006 2.534 -42.479 1.00 72.69 268 LYS A N 1
ATOM 2228 C CA . LYS A 1 268 ? 36.022 3.600 -42.536 1.00 72.69 268 LYS A CA 1
ATOM 2229 C C . LYS A 1 268 ? 37.369 3.137 -41.982 1.00 72.69 268 LYS A C 1
ATOM 2231 O O . LYS A 1 268 ? 38.395 3.408 -42.601 1.00 72.69 268 LYS A O 1
ATOM 2236 N N . LEU A 1 269 ? 37.367 2.416 -40.862 1.00 75.06 269 LEU A N 1
ATOM 2237 C CA . LEU A 1 269 ? 38.583 1.897 -40.241 1.00 75.06 269 LEU A CA 1
ATOM 2238 C C . LEU A 1 269 ? 39.288 0.873 -41.143 1.00 75.06 269 LEU A C 1
ATOM 2240 O O . LEU A 1 269 ? 40.496 0.965 -41.328 1.00 75.06 269 LEU A O 1
ATOM 2244 N N . ASN A 1 270 ? 38.534 -0.028 -41.779 1.00 74.50 270 ASN A N 1
ATOM 2245 C CA . ASN A 1 270 ? 39.081 -0.998 -42.734 1.00 74.50 270 ASN A CA 1
ATOM 2246 C C . ASN A 1 270 ? 39.687 -0.330 -43.978 1.00 74.50 270 ASN A C 1
ATOM 2248 O O . ASN A 1 270 ? 40.706 -0.778 -44.496 1.00 74.50 270 ASN A O 1
ATOM 2252 N N . LYS A 1 271 ? 39.094 0.769 -44.462 1.00 68.56 271 LYS A N 1
ATOM 2253 C CA . LYS A 1 271 ? 39.686 1.556 -45.557 1.00 68.56 271 LYS A CA 1
ATOM 2254 C C . LYS A 1 271 ? 41.002 2.214 -45.138 1.00 68.56 271 LYS A C 1
ATOM 2256 O O . LYS A 1 271 ? 41.948 2.228 -45.919 1.00 68.56 271 LYS A O 1
ATOM 2261 N N . LEU A 1 272 ? 41.069 2.737 -43.913 1.00 68.44 272 LEU A N 1
ATOM 2262 C CA . LEU A 1 272 ? 42.290 3.330 -43.362 1.00 68.44 272 LEU A CA 1
ATOM 2263 C C . LEU A 1 272 ? 43.399 2.288 -43.175 1.00 68.44 272 LEU A C 1
ATOM 2265 O O . LEU A 1 272 ? 44.534 2.550 -43.565 1.00 68.44 272 LEU A O 1
ATOM 2269 N N . SER A 1 273 ? 43.080 1.104 -42.644 1.00 69.81 273 SER A N 1
ATOM 2270 C CA . SER A 1 273 ? 44.066 0.031 -42.466 1.00 69.81 273 SER A CA 1
ATOM 2271 C C . SER A 1 273 ? 44.592 -0.496 -43.804 1.00 69.81 273 SER A C 1
ATOM 2273 O O . SER A 1 273 ? 45.798 -0.693 -43.951 1.00 69.81 273 SER A O 1
ATOM 2275 N N . MET A 1 274 ? 43.724 -0.635 -44.812 1.00 71.00 274 MET A N 1
ATOM 2276 C CA . MET A 1 274 ? 44.130 -1.005 -46.170 1.00 71.00 274 MET A CA 1
ATOM 2277 C C . MET A 1 274 ? 45.092 0.032 -46.770 1.00 71.00 274 MET A C 1
ATOM 2279 O O . MET A 1 274 ? 46.146 -0.331 -47.287 1.00 71.00 274 MET A O 1
ATOM 2283 N N . LEU A 1 275 ? 44.789 1.325 -46.648 1.00 65.50 275 LEU A N 1
ATOM 2284 C CA . LEU A 1 275 ? 45.672 2.392 -47.134 1.00 65.50 275 LEU A CA 1
ATOM 2285 C C . LEU A 1 275 ? 47.017 2.426 -46.405 1.00 65.50 275 LEU A C 1
ATOM 2287 O O . LEU A 1 275 ? 48.048 2.633 -47.040 1.00 65.50 275 LEU A O 1
ATOM 2291 N N . GLN A 1 276 ? 47.020 2.192 -45.092 1.00 67.88 276 GLN A N 1
ATOM 2292 C CA . GLN A 1 276 ? 48.252 2.101 -44.315 1.00 67.88 276 GLN A CA 1
ATOM 2293 C C . GLN A 1 276 ? 49.121 0.925 -44.776 1.00 67.88 276 GLN A C 1
ATOM 2295 O O . GLN A 1 276 ? 50.332 1.083 -44.902 1.00 67.88 276 GLN A O 1
ATOM 2300 N N . SER A 1 277 ? 48.513 -0.228 -45.077 1.00 68.12 277 SER A N 1
ATOM 2301 C CA . SER A 1 277 ? 49.247 -1.391 -45.589 1.00 68.12 277 SER A CA 1
ATOM 2302 C C . SER A 1 277 ? 49.889 -1.132 -46.956 1.00 68.12 277 SER A C 1
ATOM 2304 O O . SER A 1 277 ? 51.039 -1.513 -47.150 1.00 68.12 277 SER A O 1
ATOM 2306 N N . ILE A 1 278 ? 49.199 -0.411 -47.851 1.00 67.75 278 ILE A N 1
ATOM 2307 C CA . ILE A 1 278 ? 49.714 -0.021 -49.176 1.00 67.75 278 ILE A CA 1
ATOM 2308 C C . ILE A 1 278 ? 50.881 0.966 -49.040 1.00 67.75 278 ILE A C 1
ATOM 2310 O O . ILE A 1 278 ? 51.909 0.801 -49.683 1.00 67.75 278 ILE A O 1
ATOM 2314 N N . LEU A 1 279 ? 50.760 1.964 -48.158 1.00 62.56 279 LEU A N 1
ATOM 2315 C CA . LEU A 1 279 ? 51.837 2.930 -47.907 1.00 62.56 279 LEU A CA 1
ATOM 2316 C C . LEU A 1 279 ? 53.093 2.282 -47.310 1.00 62.56 279 LEU A C 1
ATOM 2318 O O . LEU A 1 279 ? 54.195 2.749 -47.574 1.00 62.56 279 LEU A O 1
ATOM 2322 N N . LEU A 1 280 ? 52.936 1.224 -46.510 1.00 63.06 280 LEU A N 1
ATOM 2323 C CA . LEU A 1 280 ? 54.058 0.439 -45.990 1.00 63.06 280 LEU A CA 1
ATOM 2324 C C . LEU A 1 280 ? 54.727 -0.405 -47.084 1.00 63.06 280 LEU A C 1
ATOM 2326 O O . LEU A 1 280 ? 55.943 -0.527 -47.066 1.00 63.06 280 LEU A O 1
ATOM 2330 N N . THR A 1 281 ? 53.964 -0.935 -48.046 1.00 61.97 281 THR A N 1
ATOM 2331 C CA . THR A 1 281 ? 54.521 -1.725 -49.164 1.00 61.97 281 THR A CA 1
ATOM 2332 C C . THR A 1 281 ? 55.185 -0.867 -50.241 1.00 61.97 281 THR A C 1
ATOM 2334 O O . THR A 1 281 ? 56.080 -1.347 -50.916 1.00 61.97 281 THR A O 1
ATOM 2337 N N . GLU A 1 282 ? 54.772 0.392 -50.413 1.00 54.56 282 GLU A N 1
ATOM 2338 C CA . GLU A 1 282 ? 55.432 1.347 -51.324 1.00 54.56 282 GLU A CA 1
ATOM 2339 C C . GLU A 1 282 ? 56.697 1.994 -50.718 1.00 54.56 282 GLU A C 1
ATOM 2341 O O . GLU A 1 282 ? 57.410 2.715 -51.418 1.00 54.56 282 GLU A O 1
ATOM 2346 N N . ALA A 1 283 ? 56.955 1.789 -49.421 1.00 50.09 283 ALA A N 1
ATOM 2347 C CA . ALA A 1 283 ? 58.113 2.332 -48.708 1.00 50.09 283 ALA A CA 1
ATOM 2348 C C . ALA A 1 283 ? 59.296 1.347 -48.587 1.00 50.09 283 ALA A C 1
ATOM 2350 O O . ALA A 1 283 ? 60.377 1.774 -48.176 1.00 50.09 283 ALA A O 1
ATOM 2351 N N . GLU A 1 284 ? 59.089 0.071 -48.934 1.00 44.12 284 GLU A N 1
ATOM 2352 C CA . GLU A 1 284 ? 60.128 -0.961 -49.117 1.00 44.12 284 GLU A CA 1
ATOM 2353 C C . GLU A 1 284 ? 60.623 -0.994 -50.571 1.00 44.12 284 GLU A C 1
ATOM 2355 O O . GLU A 1 284 ? 61.852 -1.149 -50.760 1.00 44.12 284 GLU A O 1
#

Organism: NCBI:txid1481888

pLDDT: mean 71.69, std 18.18, range [33.75, 94.81]

Sequence (284 aa):
MLNNGQLGMVKLRNSSIDRLMLIHGTDYNTETNAEILKHPHSIRKAHSSLHLSYAWRILAFFIISASYYFLVYFYIYKDCEEMMINRPSLLNNFNLRRVLISRLSIFSREAYLPYMNTLFKTSYAFPNPQKMVENTYTEFMIKTKELRNKNFCNLMSQELIDRIYETTESDTNALDQGSYPLANDVVDEIYSLKNTKFTTKEHSRYNSKITEAQDEILQEFLLADHDSKNIIKDKLNIIINATVFYTMAVLFLFFFYYWPFFIAQAAKLNKLSMLQSILLTEAE

Radius of gyration: 41.78 Å; chains: 1; bounding box: 98×43×108 Å

Secondary structure (DSSP, 8-state):
---HHHHHHHHHHHHHHHHHHHHTT----S--TTSGGG-TTSHHHHHHHHHHHHHHHHHHHHHHHHHHHHIIIIIIIHHHHHHHHHHHHHHHHHHHHHHHHHHHHHHHHHHH-HHHHHH-TT--SSS-HHHHHHHHHHHHHHHHHHTTSHHHHTTS-HHHHHHHHPPPSSSS-GGGG-HHHHHHHHHHHHHHHTTS---HHHHHHHHHHHHHHHHHHHHHHHHHHHHHHHHHHHHHHHHHHHHHHHHHHHHHIIIIIIHHHHHHHHHHHHHHHHHHHHHHHT--